Protein AF-A0A7W7FTB7-F1 (afdb_monomer_lite)

pLDDT: mean 77.95, std 9.77, range [31.41, 90.31]

Sequence (191 aa):
MRISGVDRGVRISASDGVRISGRAGVRISGESGVRISGQAGVRISGADRGVRISGEAGVRISSDAGVRISGQAGVRISGQRGVRISAQDGVRISARDGVRISGEAGVRISARDGVRISAQDGVRISGQAGVRISAAERGVRISGADRGVRISAREGVRISGQHGVRISGHAGVRISARDGVRISAQAALAA

Structure (mmCIF, N/CA/C/O backbone):
data_AF-A0A7W7FTB7-F1
#
_entry.id   AF-A0A7W7FTB7-F1
#
loop_
_atom_site.group_PDB
_atom_site.id
_atom_site.type_symbol
_atom_site.label_atom_id
_atom_site.label_alt_id
_atom_site.label_comp_id
_atom_site.label_asym_id
_atom_site.label_entity_id
_atom_site.label_seq_id
_atom_site.pdbx_PDB_ins_code
_atom_site.Cartn_x
_atom_site.Cartn_y
_atom_site.Cartn_z
_atom_site.occupancy
_atom_site.B_iso_or_equiv
_atom_site.auth_seq_id
_atom_site.auth_comp_id
_atom_site.auth_asym_id
_atom_site.auth_atom_id
_atom_site.pdbx_PDB_model_num
ATOM 1 N N . MET A 1 1 ? 12.457 -8.244 -22.018 1.00 82.62 1 MET A N 1
ATOM 2 C CA . MET A 1 1 ? 13.560 -7.251 -22.068 1.00 82.62 1 MET A CA 1
ATOM 3 C C . MET A 1 1 ? 14.366 -7.243 -20.764 1.00 82.62 1 MET A C 1
ATOM 5 O O . MET A 1 1 ? 13.761 -7.252 -19.694 1.00 82.62 1 MET A O 1
ATOM 9 N N . ARG A 1 2 ? 15.709 -7.212 -20.824 1.00 85.81 2 ARG A N 1
ATOM 10 C CA . ARG A 1 2 ? 16.593 -7.081 -19.645 1.00 85.81 2 ARG A CA 1
ATOM 11 C C . ARG A 1 2 ? 17.517 -5.869 -19.802 1.00 85.81 2 ARG A C 1
ATOM 13 O O . ARG A 1 2 ? 18.127 -5.727 -20.851 1.00 85.81 2 ARG A O 1
ATOM 20 N N . ILE A 1 3 ? 17.614 -5.032 -18.769 1.00 82.81 3 ILE A N 1
ATOM 21 C CA . ILE A 1 3 ? 18.459 -3.826 -18.735 1.00 82.81 3 ILE A CA 1
ATOM 22 C C . ILE A 1 3 ? 19.202 -3.771 -17.395 1.00 82.81 3 ILE A C 1
ATOM 24 O O . ILE A 1 3 ? 18.601 -3.995 -16.343 1.00 82.81 3 ILE A O 1
ATOM 28 N N . SER A 1 4 ? 20.497 -3.467 -17.418 1.00 85.94 4 SER A N 1
ATOM 29 C CA . SER A 1 4 ? 21.356 -3.372 -16.231 1.00 85.94 4 SER A CA 1
ATOM 30 C C . SER A 1 4 ? 22.264 -2.147 -16.293 1.00 85.94 4 SER A C 1
ATOM 32 O O . SER A 1 4 ? 22.551 -1.670 -17.385 1.00 85.94 4 SER A O 1
ATOM 34 N N . GLY A 1 5 ? 22.728 -1.661 -15.136 1.00 80.88 5 GLY A N 1
ATOM 35 C CA . GLY A 1 5 ? 23.644 -0.514 -15.063 1.00 80.88 5 GLY A CA 1
ATOM 36 C C . GLY A 1 5 ? 22.962 0.825 -15.347 1.00 80.88 5 GLY A C 1
ATOM 37 O O . GLY A 1 5 ? 23.540 1.706 -15.970 1.00 80.88 5 GLY A O 1
ATOM 38 N N . VAL A 1 6 ? 21.689 0.962 -14.963 1.00 80.88 6 VAL A N 1
ATOM 39 C CA . VAL A 1 6 ? 20.928 2.187 -15.228 1.00 80.88 6 VAL A CA 1
ATOM 40 C C . VAL A 1 6 ? 21.285 3.271 -14.204 1.00 80.88 6 VAL A C 1
ATOM 42 O O . VAL A 1 6 ? 20.721 3.309 -13.108 1.00 80.88 6 VAL A O 1
ATOM 45 N N . ASP A 1 7 ? 22.200 4.163 -14.583 1.00 79.56 7 ASP A N 1
ATOM 46 C CA . ASP A 1 7 ? 22.661 5.287 -13.746 1.00 79.56 7 ASP A CA 1
ATOM 47 C C . ASP A 1 7 ? 21.940 6.615 -14.045 1.00 79.56 7 ASP A C 1
ATOM 49 O O . ASP A 1 7 ? 22.090 7.597 -13.320 1.00 79.56 7 ASP A O 1
ATOM 53 N N . ARG A 1 8 ? 21.105 6.652 -15.093 1.00 76.00 8 ARG A N 1
ATOM 54 C CA . ARG A 1 8 ? 20.231 7.785 -15.453 1.00 76.00 8 ARG A CA 1
ATOM 55 C C . ARG A 1 8 ? 18.808 7.312 -15.732 1.00 76.00 8 ARG A C 1
ATOM 57 O O . ARG A 1 8 ? 18.567 6.122 -15.881 1.00 76.00 8 ARG A O 1
ATOM 64 N N . GLY A 1 9 ? 17.850 8.236 -15.777 1.00 79.25 9 GLY A N 1
ATOM 65 C CA . GLY A 1 9 ? 16.441 7.884 -15.959 1.00 79.25 9 GLY A CA 1
ATOM 66 C C . GLY A 1 9 ? 16.174 7.107 -17.257 1.00 79.25 9 GLY A C 1
ATOM 67 O O . GLY A 1 9 ? 16.643 7.512 -18.316 1.00 79.25 9 GLY A O 1
ATOM 68 N N . VAL A 1 10 ? 15.392 6.024 -17.187 1.00 83.31 10 VAL A N 1
ATOM 69 C CA . VAL A 1 10 ? 15.043 5.181 -18.349 1.00 83.31 10 VAL A CA 1
ATOM 70 C C . VAL A 1 10 ? 13.534 5.140 -18.569 1.00 83.31 10 VAL A C 1
ATOM 72 O O . VAL A 1 10 ? 12.751 5.050 -17.618 1.00 83.31 10 VAL A O 1
ATOM 75 N N . ARG A 1 11 ? 13.122 5.185 -19.843 1.00 85.31 11 ARG A N 1
ATOM 76 C CA . ARG A 1 11 ? 11.732 5.024 -20.280 1.00 85.31 11 ARG A CA 1
ATOM 77 C C . ARG A 1 11 ? 11.610 3.810 -21.191 1.00 85.31 11 ARG A C 1
ATOM 79 O O . ARG A 1 11 ? 12.337 3.712 -22.171 1.00 85.31 11 ARG A O 1
ATOM 86 N N . ILE A 1 12 ? 10.691 2.907 -20.866 1.00 82.62 12 ILE A N 1
ATOM 87 C CA . ILE A 1 12 ? 10.471 1.661 -21.607 1.00 82.62 12 ILE A CA 1
ATOM 88 C C . ILE A 1 12 ? 8.988 1.514 -21.914 1.00 82.62 12 ILE A C 1
ATOM 90 O O . ILE A 1 12 ? 8.146 1.712 -21.034 1.00 82.62 12 ILE A O 1
ATOM 94 N N . SER A 1 13 ? 8.701 1.107 -23.146 1.00 86.00 13 SER A N 1
ATOM 95 C CA . SER A 1 13 ? 7.406 0.579 -23.556 1.00 86.00 13 SER A CA 1
ATOM 96 C C . SER A 1 13 ? 7.602 -0.869 -23.985 1.00 86.00 13 SER A C 1
ATOM 98 O O . SER A 1 13 ? 8.429 -1.135 -24.855 1.00 86.00 13 SER A O 1
ATOM 100 N N . ALA A 1 14 ? 6.903 -1.804 -23.350 1.00 79.19 14 ALA A N 1
ATOM 101 C CA . ALA A 1 14 ? 6.991 -3.227 -23.672 1.00 79.19 14 ALA A CA 1
ATOM 102 C C . ALA A 1 14 ? 5.676 -3.920 -23.316 1.00 79.19 14 ALA A C 1
ATOM 104 O O . ALA A 1 14 ? 5.131 -3.654 -22.252 1.00 79.19 14 ALA A O 1
ATOM 105 N N . SER A 1 15 ? 5.190 -4.825 -24.159 1.00 78.06 15 SER A N 1
ATOM 106 C CA . SER A 1 15 ? 4.003 -5.636 -23.866 1.00 78.06 15 SER A CA 1
ATOM 107 C C . SER A 1 15 ? 4.279 -6.646 -22.747 1.00 78.06 15 SER A C 1
ATOM 109 O O . SER A 1 15 ? 3.510 -6.722 -21.796 1.00 78.06 15 SER A O 1
ATOM 111 N N . ASP A 1 16 ? 5.441 -7.313 -22.772 1.00 81.50 16 ASP A N 1
ATOM 112 C CA . ASP A 1 16 ? 5.766 -8.372 -21.811 1.00 81.50 16 ASP A CA 1
ATOM 113 C C . ASP A 1 16 ? 7.197 -8.349 -21.254 1.00 81.50 16 ASP A C 1
ATOM 115 O O . ASP A 1 16 ? 8.197 -8.140 -21.950 1.00 81.50 16 ASP A O 1
ATOM 119 N N . GLY A 1 17 ? 7.303 -8.690 -19.966 1.00 76.94 17 GLY A N 1
ATOM 120 C CA . GLY A 1 17 ? 8.512 -9.252 -19.372 1.00 76.94 17 GLY A CA 1
ATOM 121 C C . GLY A 1 17 ? 9.688 -8.281 -19.289 1.00 76.94 17 GLY A C 1
ATOM 122 O O . GLY A 1 17 ? 10.731 -8.500 -19.913 1.00 76.94 17 GLY A O 1
ATOM 123 N N . VAL A 1 18 ? 9.574 -7.238 -18.468 1.00 82.88 18 VAL A N 1
ATOM 124 C CA . VAL A 1 18 ? 10.632 -6.234 -18.262 1.00 82.88 18 VAL A CA 1
ATOM 125 C C . VAL A 1 18 ? 11.419 -6.526 -16.984 1.00 82.88 18 VAL A C 1
ATOM 127 O O . VAL A 1 18 ? 10.842 -6.640 -15.903 1.00 82.88 18 VAL A O 1
ATOM 130 N N . ARG A 1 19 ? 12.751 -6.628 -17.087 1.00 83.19 19 ARG A N 1
ATOM 131 C CA . ARG A 1 19 ? 13.672 -6.744 -15.944 1.00 83.19 19 ARG A CA 1
ATOM 132 C C . ARG A 1 19 ? 14.700 -5.621 -15.962 1.00 83.19 19 ARG A C 1
ATOM 134 O O . ARG A 1 19 ? 15.445 -5.511 -16.933 1.00 83.19 19 ARG A O 1
ATOM 141 N N . ILE A 1 20 ? 14.765 -4.829 -14.895 1.00 81.94 20 ILE A N 1
ATOM 142 C CA . ILE A 1 20 ? 15.677 -3.679 -14.799 1.00 81.94 20 ILE A CA 1
ATOM 143 C C . ILE A 1 20 ? 16.432 -3.698 -13.473 1.00 81.94 20 ILE A C 1
ATOM 145 O O . ILE A 1 20 ? 15.833 -3.943 -12.422 1.00 81.94 20 ILE A O 1
ATOM 149 N N . SER A 1 21 ? 17.726 -3.384 -13.526 1.00 82.62 21 SER A N 1
ATOM 150 C CA . SER A 1 21 ? 18.549 -3.085 -12.352 1.00 82.62 21 SER A CA 1
ATOM 151 C C . SER A 1 21 ? 19.347 -1.788 -12.527 1.00 82.62 21 SER A C 1
ATOM 153 O O . SER A 1 21 ? 20.061 -1.651 -13.524 1.00 82.62 21 SER A O 1
ATOM 155 N N . GLY A 1 22 ? 19.281 -0.866 -11.564 1.00 77.56 22 GLY A N 1
ATOM 156 C CA . GLY A 1 22 ? 20.054 0.383 -11.596 1.00 77.56 22 GLY A CA 1
ATOM 157 C C . GLY A 1 22 ? 19.771 1.320 -10.423 1.00 77.56 22 GLY A C 1
ATOM 158 O O . GLY A 1 22 ? 18.981 0.992 -9.545 1.00 77.56 22 GLY A O 1
ATOM 159 N N . ARG A 1 23 ? 20.422 2.484 -10.385 1.00 73.00 23 ARG A N 1
ATOM 160 C CA . ARG A 1 23 ? 20.296 3.455 -9.282 1.00 73.00 23 ARG A CA 1
ATOM 161 C C . ARG A 1 23 ? 19.267 4.557 -9.555 1.00 73.00 23 ARG A C 1
ATOM 163 O O . ARG A 1 23 ? 18.719 5.118 -8.610 1.00 73.00 23 ARG A O 1
ATOM 170 N N . ALA A 1 24 ? 18.971 4.836 -10.824 1.00 71.19 24 ALA A N 1
ATOM 171 C CA . ALA A 1 24 ? 18.134 5.960 -11.242 1.00 71.19 24 ALA A CA 1
ATOM 172 C C . ALA A 1 24 ? 16.675 5.591 -11.578 1.00 71.19 24 ALA A C 1
ATOM 174 O O . ALA A 1 24 ? 16.294 4.422 -11.650 1.00 71.19 24 ALA A O 1
ATOM 175 N N . GLY A 1 25 ? 15.864 6.630 -11.814 1.00 74.94 25 GLY A N 1
ATOM 176 C CA . GLY A 1 25 ? 14.421 6.526 -12.018 1.00 74.94 25 GLY A CA 1
ATOM 177 C C . GLY A 1 25 ? 13.993 5.711 -13.240 1.00 74.94 25 GLY A C 1
ATOM 178 O O . GLY A 1 25 ? 14.499 5.888 -14.345 1.00 74.94 25 GLY A O 1
ATOM 179 N N . VAL A 1 26 ? 12.980 4.866 -13.066 1.00 77.75 26 VAL A N 1
ATOM 180 C CA . VAL A 1 26 ? 12.452 3.977 -14.107 1.00 77.75 26 VAL A CA 1
ATOM 181 C C . VAL A 1 26 ? 10.999 4.328 -14.413 1.00 77.75 26 VAL A C 1
ATOM 183 O O . VAL A 1 26 ? 10.146 4.308 -13.524 1.00 77.75 26 VAL A O 1
ATOM 186 N N . ARG A 1 27 ? 10.691 4.599 -15.686 1.00 77.56 27 ARG A N 1
ATOM 187 C CA . ARG A 1 27 ? 9.320 4.697 -16.210 1.00 77.56 27 ARG A CA 1
ATOM 188 C C . ARG A 1 27 ? 9.026 3.538 -17.154 1.00 77.56 27 ARG A C 1
ATOM 190 O O . ARG A 1 27 ? 9.701 3.395 -18.168 1.00 77.56 27 ARG A O 1
ATOM 197 N N . ILE A 1 28 ? 7.981 2.770 -16.859 1.00 77.19 28 ILE A N 1
ATOM 198 C CA . ILE A 1 28 ? 7.512 1.676 -17.720 1.00 77.19 28 ILE A CA 1
ATOM 199 C C . ILE A 1 28 ? 6.040 1.877 -18.061 1.00 77.19 28 ILE A C 1
ATOM 201 O O . ILE A 1 28 ? 5.227 2.151 -17.174 1.00 77.19 28 ILE A O 1
ATOM 205 N N . SER A 1 29 ? 5.719 1.696 -19.339 1.00 77.38 29 SER A N 1
ATOM 206 C CA . SER A 1 29 ? 4.363 1.441 -19.820 1.00 77.38 29 SER A CA 1
ATOM 207 C C . SER A 1 29 ? 4.323 0.044 -20.431 1.00 77.38 29 SER A C 1
ATOM 209 O O . SER A 1 29 ? 5.120 -0.242 -21.323 1.00 77.38 29 SER A O 1
ATOM 211 N N . GLY A 1 30 ? 3.460 -0.841 -19.944 1.00 69.75 30 GLY A N 1
ATOM 212 C CA . GLY A 1 30 ? 3.451 -2.220 -20.427 1.00 69.75 30 GLY A CA 1
ATOM 213 C C . GLY A 1 30 ? 2.465 -3.123 -19.720 1.00 69.75 30 GLY A C 1
ATOM 214 O O . GLY A 1 30 ? 2.127 -2.832 -18.578 1.00 69.75 30 GLY A O 1
ATOM 215 N N . GLU A 1 31 ? 2.063 -4.207 -20.381 1.00 66.44 31 GLU A N 1
ATOM 216 C CA . GLU A 1 31 ? 0.897 -5.019 -20.013 1.00 66.44 31 GLU A CA 1
ATOM 217 C C . GLU A 1 31 ? 1.219 -6.066 -18.944 1.00 66.44 31 GLU A C 1
ATOM 219 O O . GLU A 1 31 ? 0.457 -6.224 -17.996 1.00 66.44 31 GLU A O 1
ATOM 224 N N . SER A 1 32 ? 2.351 -6.778 -19.004 1.00 77.56 32 SER A N 1
ATOM 225 C CA . SER A 1 32 ? 2.598 -7.860 -18.037 1.00 77.56 32 SER A CA 1
ATOM 226 C C . SER A 1 32 ? 4.058 -8.071 -17.626 1.00 77.56 32 SER A C 1
ATOM 228 O O . SER A 1 32 ? 5.011 -7.942 -18.392 1.00 77.56 32 SER A O 1
ATOM 230 N N . GLY A 1 33 ? 4.247 -8.450 -16.358 1.00 75.00 33 GLY A N 1
ATOM 231 C CA . GLY A 1 33 ? 5.496 -9.024 -15.855 1.00 75.00 33 GLY A CA 1
ATOM 232 C C . GLY A 1 33 ? 6.655 -8.035 -15.713 1.00 75.00 33 GLY A C 1
ATOM 233 O O . GLY A 1 33 ? 7.682 -8.171 -16.379 1.00 75.00 33 GLY A O 1
ATOM 234 N N . VAL A 1 34 ? 6.552 -7.099 -14.769 1.00 80.88 34 VAL A N 1
ATOM 235 C CA . VAL A 1 34 ? 7.613 -6.122 -14.474 1.00 80.88 34 VAL A CA 1
ATOM 236 C C . VAL A 1 34 ? 8.407 -6.528 -13.232 1.00 80.88 34 VAL A C 1
ATOM 238 O O . VAL A 1 34 ? 7.835 -6.775 -12.168 1.00 80.88 34 VAL A O 1
ATOM 241 N N . ARG A 1 35 ? 9.741 -6.563 -13.335 1.00 79.75 35 ARG A N 1
ATOM 242 C CA . ARG A 1 35 ? 10.663 -6.712 -12.199 1.00 79.75 35 ARG A CA 1
ATOM 243 C C . ARG A 1 35 ? 11.706 -5.600 -12.197 1.00 79.75 35 ARG A C 1
ATOM 245 O O . ARG A 1 35 ? 12.454 -5.459 -13.160 1.00 79.75 35 ARG A O 1
ATOM 252 N N . ILE A 1 36 ? 11.792 -4.855 -11.102 1.00 79.81 36 ILE A N 1
ATOM 253 C CA . ILE A 1 36 ? 12.765 -3.769 -10.939 1.00 79.81 36 ILE A CA 1
ATOM 254 C C . ILE A 1 36 ? 13.516 -3.943 -9.622 1.00 79.81 36 ILE A C 1
ATOM 256 O O . ILE A 1 36 ? 12.904 -4.222 -8.590 1.00 79.81 36 ILE A O 1
ATOM 260 N N . SER A 1 37 ? 14.831 -3.747 -9.669 1.00 80.69 37 SER A N 1
ATOM 261 C CA . SER A 1 37 ? 15.689 -3.588 -8.496 1.00 80.69 37 SER A CA 1
ATOM 262 C C . SER A 1 37 ? 16.449 -2.269 -8.611 1.00 80.69 37 SER A C 1
ATOM 264 O O . SER A 1 37 ? 17.212 -2.101 -9.560 1.00 80.69 37 SER A O 1
ATOM 266 N N . GLY A 1 38 ? 16.267 -1.327 -7.689 1.00 75.19 38 GLY A N 1
ATOM 267 C CA . GLY A 1 38 ? 16.996 -0.061 -7.774 1.00 75.19 38 GLY A CA 1
ATOM 268 C C . GLY A 1 38 ? 16.761 0.923 -6.643 1.00 75.19 38 GLY A C 1
ATOM 269 O O . GLY A 1 38 ? 15.889 0.707 -5.817 1.00 75.19 38 GLY A O 1
ATOM 270 N N . GLN A 1 39 ? 17.545 1.997 -6.589 1.00 68.88 39 GLN A N 1
ATOM 271 C CA . GLN A 1 39 ? 17.546 2.898 -5.428 1.00 68.88 39 GLN A CA 1
ATOM 272 C C . GLN A 1 39 ? 16.413 3.934 -5.466 1.00 68.88 39 GLN A C 1
ATOM 274 O O . GLN A 1 39 ? 15.707 4.090 -4.472 1.00 68.88 39 GLN A O 1
ATOM 279 N N . ALA A 1 40 ? 16.156 4.587 -6.606 1.00 71.25 40 ALA A N 1
ATOM 280 C CA . ALA A 1 40 ? 15.206 5.701 -6.649 1.00 71.25 40 ALA A CA 1
ATOM 281 C C . ALA A 1 40 ? 14.181 5.632 -7.792 1.00 71.25 40 ALA A C 1
ATOM 283 O O . ALA A 1 40 ? 14.528 5.426 -8.949 1.00 71.25 40 ALA A O 1
ATOM 284 N N . GLY A 1 41 ? 12.917 5.931 -7.470 1.00 73.00 41 GLY A N 1
ATOM 285 C CA . GLY A 1 41 ? 11.928 6.496 -8.390 1.00 73.00 41 GLY A CA 1
ATOM 286 C C . GLY A 1 41 ? 11.384 5.547 -9.458 1.00 73.00 41 GLY A C 1
ATOM 287 O O . GLY A 1 41 ? 11.734 5.660 -10.629 1.00 73.00 41 GLY A O 1
ATOM 288 N N . VAL A 1 42 ? 10.433 4.683 -9.107 1.00 80.56 42 VAL A N 1
ATOM 289 C CA . VAL A 1 42 ? 9.750 3.807 -10.071 1.00 80.56 42 VAL A CA 1
ATOM 290 C C . VAL A 1 42 ? 8.352 4.323 -10.391 1.00 80.56 42 VAL A C 1
ATOM 292 O O . VAL A 1 42 ? 7.536 4.535 -9.494 1.00 80.56 42 VAL A O 1
ATOM 295 N N . ARG A 1 43 ? 8.032 4.458 -11.682 1.00 80.81 43 ARG A N 1
ATOM 296 C CA . ARG A 1 43 ? 6.672 4.703 -12.166 1.00 80.81 43 ARG A CA 1
ATOM 297 C C . ARG A 1 43 ? 6.264 3.668 -13.209 1.00 80.81 43 ARG A C 1
ATOM 299 O O . ARG A 1 43 ? 6.870 3.590 -14.271 1.00 80.81 43 ARG A O 1
ATOM 306 N N . ILE A 1 44 ? 5.203 2.925 -12.917 1.00 79.94 44 ILE A N 1
ATOM 307 C CA . ILE A 1 44 ? 4.633 1.912 -13.814 1.00 79.94 44 ILE A CA 1
ATOM 308 C C . ILE A 1 44 ? 3.167 2.251 -14.081 1.00 79.94 44 ILE A C 1
ATOM 310 O O . ILE A 1 44 ? 2.419 2.551 -13.147 1.00 79.94 44 ILE A O 1
ATOM 314 N N . SER A 1 45 ? 2.764 2.195 -15.347 1.00 79.44 45 SER A N 1
ATOM 315 C CA . SER A 1 45 ? 1.374 2.339 -15.788 1.00 79.44 45 SER A CA 1
ATOM 316 C C . SER A 1 45 ? 1.001 1.249 -16.789 1.00 79.44 45 SER A C 1
ATOM 318 O O . SER A 1 45 ? 1.835 0.865 -17.603 1.00 79.44 45 SER A O 1
ATOM 320 N N . GLY A 1 46 ? -0.257 0.804 -16.744 1.00 70.06 46 GLY A N 1
ATOM 321 C CA . GLY A 1 46 ? -0.814 -0.139 -17.721 1.00 70.06 46 GLY A CA 1
ATOM 322 C C . GLY A 1 46 ? -0.452 -1.603 -17.483 1.00 70.06 46 GLY A C 1
ATOM 323 O O . GLY A 1 46 ? -0.632 -2.398 -18.388 1.00 70.06 46 GLY A O 1
ATOM 324 N N . ALA A 1 47 ? 0.061 -1.957 -16.298 1.00 71.44 47 ALA A N 1
ATOM 325 C CA . ALA A 1 47 ? 0.401 -3.342 -15.988 1.00 71.44 47 ALA A CA 1
ATOM 326 C C . ALA A 1 47 ? -0.851 -4.131 -15.588 1.00 71.44 47 ALA A C 1
ATOM 328 O O . ALA A 1 47 ? -1.330 -4.023 -14.459 1.00 71.44 47 ALA A O 1
ATOM 329 N N . ASP A 1 48 ? -1.343 -4.971 -16.480 1.00 73.56 48 ASP A N 1
ATOM 330 C CA . ASP A 1 48 ? -2.445 -5.895 -16.249 1.00 73.56 48 ASP A CA 1
ATOM 331 C C . ASP A 1 48 ? -2.086 -6.908 -15.160 1.00 73.56 48 ASP A C 1
ATOM 333 O O . ASP A 1 48 ? -2.905 -7.214 -14.285 1.00 73.56 48 ASP A O 1
ATOM 337 N N . ARG A 1 49 ? -0.844 -7.426 -15.166 1.00 78.00 49 ARG A N 1
ATOM 338 C CA . ARG A 1 49 ? -0.405 -8.445 -14.198 1.00 78.00 49 ARG A CA 1
ATOM 339 C C . ARG A 1 49 ? 1.057 -8.344 -13.775 1.00 78.00 49 ARG A C 1
ATOM 341 O O . ARG A 1 49 ? 1.977 -8.288 -14.585 1.00 78.00 49 ARG A O 1
ATOM 348 N N . GLY A 1 50 ? 1.278 -8.513 -12.473 1.00 77.06 50 GLY A N 1
ATOM 349 C CA . GLY A 1 50 ? 2.547 -8.993 -11.930 1.00 77.06 50 GLY A CA 1
ATOM 350 C C . GLY A 1 50 ? 3.662 -7.952 -11.935 1.00 77.06 50 GLY A C 1
ATOM 351 O O . GLY A 1 50 ? 4.580 -8.010 -12.752 1.00 77.06 50 GLY A O 1
ATOM 352 N N . VAL A 1 51 ? 3.644 -7.067 -10.941 1.00 83.50 51 VAL A N 1
ATOM 353 C CA . VAL A 1 51 ? 4.707 -6.087 -10.694 1.00 83.50 51 VAL A CA 1
ATOM 354 C C . VAL A 1 51 ? 5.496 -6.482 -9.449 1.00 83.50 51 VAL A C 1
ATOM 356 O O . VAL A 1 51 ? 4.920 -6.705 -8.383 1.00 83.50 51 VAL A O 1
ATOM 359 N N . ARG A 1 52 ? 6.825 -6.565 -9.562 1.00 83.88 52 ARG A N 1
ATOM 360 C CA . ARG A 1 52 ? 7.741 -6.759 -8.429 1.00 83.88 52 ARG A CA 1
ATOM 361 C C . ARG A 1 52 ? 8.791 -5.661 -8.402 1.00 83.88 52 ARG A C 1
ATOM 363 O O . ARG A 1 52 ? 9.518 -5.488 -9.376 1.00 83.88 52 ARG A O 1
ATOM 370 N N . ILE A 1 53 ? 8.894 -4.957 -7.283 1.00 82.94 53 ILE A N 1
ATOM 371 C CA . ILE A 1 53 ? 9.892 -3.903 -7.090 1.00 82.94 53 ILE A CA 1
ATOM 372 C C . ILE A 1 53 ? 10.625 -4.140 -5.776 1.00 82.94 53 ILE A C 1
ATOM 374 O O . ILE A 1 53 ? 9.990 -4.392 -4.751 1.00 82.94 53 ILE A O 1
ATOM 378 N N . SER A 1 54 ? 11.948 -4.033 -5.824 1.00 83.50 54 SER A N 1
ATOM 379 C CA . SER A 1 54 ? 12.810 -3.899 -4.653 1.00 83.50 54 SER A CA 1
ATOM 380 C C . SER A 1 54 ? 13.581 -2.589 -4.770 1.00 83.50 54 SER A C 1
ATOM 382 O O . SER A 1 54 ? 14.244 -2.380 -5.786 1.00 83.50 54 SER A O 1
ATOM 384 N N . GLY A 1 55 ? 13.488 -1.699 -3.784 1.00 79.44 55 GLY A N 1
ATOM 385 C CA . GLY A 1 55 ? 14.198 -0.423 -3.860 1.00 79.44 55 GLY A CA 1
ATOM 386 C C . GLY A 1 55 ? 14.006 0.517 -2.686 1.00 79.44 55 GLY A C 1
ATOM 387 O O . GLY A 1 55 ? 13.125 0.299 -1.870 1.00 79.44 55 GLY A O 1
ATOM 388 N N . GLU A 1 56 ? 14.816 1.565 -2.587 1.00 75.88 56 GLU A N 1
ATOM 389 C CA . GLU A 1 56 ? 14.840 2.418 -1.392 1.00 75.88 56 GLU A CA 1
ATOM 390 C C . GLU A 1 56 ? 13.665 3.408 -1.373 1.00 75.88 56 GLU A C 1
ATOM 392 O O . GLU A 1 56 ? 12.909 3.426 -0.401 1.00 75.88 56 GLU A O 1
ATOM 397 N N . ALA A 1 57 ? 13.435 4.171 -2.450 1.00 78.38 57 ALA A N 1
ATOM 398 C CA . ALA A 1 57 ? 12.470 5.274 -2.408 1.00 78.38 57 ALA A CA 1
ATOM 399 C C . ALA A 1 57 ? 11.585 5.440 -3.654 1.00 78.38 57 ALA A C 1
ATOM 401 O O . ALA A 1 57 ? 12.031 5.361 -4.800 1.00 78.38 57 ALA A O 1
ATOM 402 N N . GLY A 1 58 ? 10.325 5.813 -3.410 1.00 79.00 58 GLY A N 1
ATOM 403 C CA . GLY A 1 58 ? 9.453 6.463 -4.388 1.00 79.00 58 GLY A CA 1
ATOM 404 C C . GLY A 1 58 ? 8.906 5.523 -5.457 1.00 79.00 58 GLY A C 1
ATOM 405 O O . GLY A 1 58 ? 9.398 5.485 -6.582 1.00 79.00 58 GLY A O 1
ATOM 406 N N . VAL A 1 59 ? 7.814 4.828 -5.146 1.00 83.81 59 VAL A N 1
ATOM 407 C CA . VAL A 1 59 ? 7.145 3.907 -6.073 1.00 83.81 59 VAL A CA 1
ATOM 408 C C . VAL A 1 59 ? 5.740 4.403 -6.399 1.00 83.81 59 VAL A C 1
ATOM 410 O O . VAL A 1 59 ? 4.942 4.675 -5.503 1.00 83.81 59 VAL A O 1
ATOM 413 N N . ARG A 1 60 ? 5.409 4.504 -7.689 1.00 85.06 60 ARG A N 1
ATOM 414 C CA . ARG A 1 60 ? 4.054 4.775 -8.188 1.00 85.06 60 ARG A CA 1
ATOM 415 C C . ARG A 1 60 ? 3.642 3.709 -9.190 1.00 85.06 60 ARG A C 1
ATOM 417 O O . ARG A 1 60 ? 4.256 3.595 -10.246 1.00 85.06 60 ARG A O 1
ATOM 424 N N . ILE A 1 61 ? 2.588 2.964 -8.885 1.00 84.19 61 ILE A N 1
ATOM 425 C CA . ILE A 1 61 ? 2.098 1.891 -9.756 1.00 84.19 61 ILE A CA 1
ATOM 426 C C . ILE A 1 61 ? 0.612 2.079 -10.012 1.00 84.19 61 ILE A C 1
ATOM 428 O O . ILE A 1 61 ? -0.157 2.297 -9.074 1.00 84.19 61 ILE A O 1
ATOM 432 N N . SER A 1 62 ? 0.228 1.941 -11.278 1.00 85.56 62 SER A N 1
ATOM 433 C CA . SER A 1 62 ? -1.140 1.614 -11.666 1.00 85.56 62 SER A CA 1
ATOM 434 C C . SER A 1 62 ? -1.156 0.243 -12.327 1.00 85.56 62 SER A C 1
ATOM 436 O O . SER A 1 62 ? -0.492 0.065 -13.350 1.00 85.56 62 SER A O 1
ATOM 438 N N . SER A 1 63 ? -1.879 -0.707 -11.738 1.00 83.25 63 SER A N 1
ATOM 439 C CA . SER A 1 63 ? -1.929 -2.088 -12.229 1.00 83.25 63 SER A CA 1
ATOM 440 C C . SER A 1 63 ? -3.244 -2.778 -11.903 1.00 83.25 63 SER A C 1
ATOM 442 O O . SER A 1 63 ? -3.754 -2.593 -10.799 1.00 83.25 63 SER A O 1
ATOM 444 N N . ASP A 1 64 ? -3.728 -3.669 -12.758 1.00 83.62 64 ASP A N 1
ATOM 445 C CA . ASP A 1 64 ? -4.955 -4.406 -12.457 1.00 83.62 64 ASP A CA 1
ATOM 446 C C . ASP A 1 64 ? -4.738 -5.500 -11.409 1.00 83.62 64 ASP A C 1
ATOM 448 O O . ASP A 1 64 ? -5.530 -5.605 -10.466 1.00 83.62 64 ASP A O 1
ATOM 452 N N . ALA A 1 65 ? -3.642 -6.262 -11.490 1.00 83.94 65 ALA A N 1
ATOM 453 C CA . ALA A 1 65 ? -3.400 -7.356 -10.555 1.00 83.94 65 ALA A CA 1
ATOM 454 C C . ALA A 1 65 ? -1.937 -7.554 -10.131 1.00 83.94 65 ALA A C 1
ATOM 456 O O . ALA A 1 65 ? -1.001 -7.532 -10.932 1.00 83.94 65 ALA A O 1
ATOM 457 N N . GLY A 1 66 ? -1.759 -7.912 -8.857 1.00 81.56 66 GLY A N 1
ATOM 458 C CA . GLY A 1 66 ? -0.561 -8.586 -8.364 1.00 81.56 66 GLY A CA 1
ATOM 459 C C . GLY A 1 66 ? 0.659 -7.679 -8.246 1.00 81.56 66 GLY A C 1
ATOM 460 O O . GLY A 1 66 ? 1.621 -7.818 -9.001 1.00 81.56 66 GLY A O 1
ATOM 461 N N . VAL A 1 67 ? 0.665 -6.816 -7.233 1.00 86.75 67 VAL A N 1
ATOM 462 C CA . VAL A 1 67 ? 1.800 -5.941 -6.914 1.00 86.75 67 VAL A CA 1
ATOM 463 C C . VAL A 1 67 ? 2.543 -6.452 -5.688 1.00 86.75 67 VAL A C 1
ATOM 465 O O . VAL A 1 67 ? 1.939 -6.713 -4.647 1.00 86.75 67 VAL A O 1
ATOM 468 N N . ARG A 1 68 ? 3.868 -6.571 -5.790 1.00 87.00 68 ARG A N 1
ATOM 469 C CA . ARG A 1 68 ? 4.763 -6.834 -4.660 1.00 87.00 68 ARG A CA 1
ATOM 470 C C . ARG A 1 68 ? 5.855 -5.778 -4.599 1.00 87.00 68 ARG A C 1
ATOM 472 O O . ARG A 1 68 ? 6.603 -5.619 -5.560 1.00 87.00 68 ARG A O 1
ATOM 479 N N . ILE A 1 69 ? 5.965 -5.094 -3.469 1.00 85.81 69 ILE A N 1
ATOM 480 C CA . ILE A 1 69 ? 7.002 -4.085 -3.241 1.00 85.81 69 ILE A CA 1
ATOM 481 C C . ILE A 1 69 ? 7.725 -4.396 -1.939 1.00 85.81 69 ILE A C 1
ATOM 483 O O . ILE A 1 69 ? 7.085 -4.695 -0.930 1.00 85.81 69 ILE A O 1
ATOM 487 N N . SER A 1 70 ? 9.048 -4.297 -1.979 1.00 86.19 70 SER A N 1
ATOM 488 C CA . SER A 1 70 ? 9.907 -4.204 -0.805 1.00 86.19 70 SER A CA 1
ATOM 489 C C . SER A 1 70 ? 10.717 -2.920 -0.915 1.00 86.19 70 SER A C 1
ATOM 491 O O . SER A 1 70 ? 11.372 -2.711 -1.936 1.00 86.19 70 SER A O 1
ATOM 493 N N . GLY A 1 71 ? 10.668 -2.057 0.092 1.00 81.81 71 GLY A N 1
ATOM 494 C CA . GLY A 1 71 ? 11.454 -0.831 0.075 1.00 81.81 71 GLY A CA 1
ATOM 495 C C . GLY A 1 71 ? 11.470 -0.066 1.380 1.00 81.81 71 GLY A C 1
ATOM 496 O O . GLY A 1 71 ? 10.977 -0.576 2.380 1.00 81.81 71 GLY A O 1
ATOM 497 N N . GLN A 1 72 ? 12.040 1.137 1.378 1.00 80.56 72 GLN A N 1
ATOM 498 C CA . GLN A 1 72 ? 12.081 1.968 2.581 1.00 80.56 72 GLN A CA 1
ATOM 499 C C . GLN A 1 72 ? 10.935 2.973 2.604 1.00 80.56 72 GLN A C 1
ATOM 501 O O . GLN A 1 72 ? 10.130 2.920 3.527 1.00 80.56 72 GLN A O 1
ATOM 506 N N . ALA A 1 73 ? 10.769 3.809 1.573 1.00 82.12 73 ALA A N 1
ATOM 507 C CA . ALA A 1 73 ? 9.838 4.935 1.660 1.00 82.12 73 ALA A CA 1
ATOM 508 C C . ALA A 1 73 ? 8.978 5.196 0.412 1.00 82.12 73 ALA A C 1
ATOM 510 O O . ALA A 1 73 ? 9.411 5.079 -0.739 1.00 82.12 73 ALA A O 1
ATOM 511 N N . GLY A 1 74 ? 7.757 5.682 0.651 1.00 81.69 74 GLY A N 1
ATOM 512 C CA . GLY A 1 74 ? 6.978 6.436 -0.332 1.00 81.69 74 GLY A CA 1
ATOM 513 C C . GLY A 1 74 ? 6.365 5.579 -1.436 1.00 81.69 74 GLY A C 1
ATOM 514 O O . GLY A 1 74 ? 6.691 5.727 -2.617 1.00 81.69 74 GLY A O 1
ATOM 515 N N . VAL A 1 75 ? 5.416 4.723 -1.068 1.00 86.19 75 VAL A N 1
ATOM 516 C CA . VAL A 1 75 ? 4.714 3.831 -1.997 1.00 86.19 75 VAL A CA 1
ATOM 517 C C . VAL A 1 75 ? 3.307 4.347 -2.287 1.00 86.19 75 VAL A C 1
ATOM 519 O O . VAL A 1 75 ? 2.512 4.576 -1.377 1.00 86.19 75 VAL A O 1
ATOM 522 N N . ARG A 1 76 ? 2.962 4.498 -3.569 1.00 87.50 76 ARG A N 1
ATOM 523 C CA . ARG A 1 76 ? 1.602 4.795 -4.036 1.00 87.50 76 ARG A CA 1
ATOM 524 C C . ARG A 1 76 ? 1.154 3.767 -5.061 1.00 87.50 76 ARG A C 1
ATOM 526 O O . ARG A 1 76 ? 1.786 3.613 -6.104 1.00 87.50 76 ARG A O 1
ATOM 533 N N . ILE A 1 77 ? 0.042 3.098 -4.786 1.00 86.25 77 ILE A N 1
ATOM 534 C CA . ILE A 1 77 ? -0.509 2.071 -5.672 1.00 86.25 77 ILE A CA 1
ATOM 535 C C . ILE A 1 77 ? -1.983 2.350 -5.913 1.00 86.25 77 ILE A C 1
ATOM 537 O O . ILE A 1 77 ? -2.736 2.606 -4.974 1.00 86.25 77 ILE A O 1
ATOM 541 N N . SER A 1 78 ? -2.377 2.267 -7.177 1.00 86.50 78 SER A N 1
ATOM 542 C CA . SER A 1 78 ? -3.766 2.167 -7.599 1.00 86.50 78 SER A CA 1
ATOM 543 C C . SER A 1 78 ? -3.928 0.855 -8.351 1.00 86.50 78 SER A C 1
ATOM 545 O O . SER A 1 78 ? -3.191 0.599 -9.302 1.00 86.50 78 SER A O 1
ATOM 547 N N . GLY A 1 79 ? -4.854 0.004 -7.931 1.00 82.94 79 GLY A N 1
ATOM 548 C CA . GLY A 1 79 ? -5.091 -1.247 -8.636 1.00 82.94 79 GLY A CA 1
ATOM 549 C C . GLY A 1 79 ? -6.389 -1.933 -8.278 1.00 82.94 79 GLY A C 1
ATOM 550 O O . GLY A 1 79 ? -7.167 -1.423 -7.476 1.00 82.94 79 GLY A O 1
ATOM 551 N N . GLN A 1 80 ? -6.642 -3.090 -8.883 1.00 83.50 80 GLN A N 1
ATOM 552 C CA . GLN A 1 80 ? -7.860 -3.839 -8.588 1.00 83.50 80 GLN A CA 1
ATOM 553 C C . GLN A 1 80 ? -7.599 -4.917 -7.544 1.00 83.50 80 GLN A C 1
ATOM 555 O O . GLN A 1 80 ? -8.292 -4.936 -6.532 1.00 83.50 80 GLN A O 1
ATOM 560 N N . ARG A 1 81 ? -6.593 -5.779 -7.740 1.00 86.94 81 ARG A N 1
ATOM 561 C CA . ARG A 1 81 ? -6.426 -6.991 -6.922 1.00 86.94 81 ARG A CA 1
ATOM 562 C C . ARG A 1 81 ? -5.001 -7.225 -6.439 1.00 86.94 81 ARG A C 1
ATOM 564 O O . ARG A 1 81 ? -4.052 -7.178 -7.218 1.00 86.94 81 ARG A O 1
ATOM 571 N N . GLY A 1 82 ? -4.873 -7.625 -5.177 1.00 83.25 82 GLY A N 1
ATOM 572 C CA . GLY A 1 82 ? -3.685 -8.298 -4.657 1.00 83.25 82 GLY A CA 1
ATOM 573 C C . GLY A 1 82 ? -2.458 -7.395 -4.579 1.00 83.25 82 GLY A C 1
ATOM 574 O O . GLY A 1 82 ? -1.592 -7.413 -5.454 1.00 83.25 82 GLY A O 1
ATOM 575 N N . VAL A 1 83 ? -2.345 -6.659 -3.479 1.00 88.62 83 VAL A N 1
ATOM 576 C CA . VAL A 1 83 ? -1.212 -5.780 -3.182 1.00 88.62 83 VAL A CA 1
ATOM 577 C C . VAL A 1 83 ? -0.479 -6.291 -1.946 1.00 88.62 83 VAL A C 1
ATOM 579 O O . VAL A 1 83 ? -1.083 -6.455 -0.888 1.00 88.62 83 VAL A O 1
ATOM 582 N N . ARG A 1 84 ? 0.832 -6.528 -2.057 1.00 89.62 84 ARG A N 1
ATOM 583 C CA . ARG A 1 84 ? 1.707 -6.862 -0.925 1.00 89.62 84 ARG A CA 1
ATOM 584 C C . ARG A 1 84 ? 2.865 -5.877 -0.836 1.00 89.62 84 ARG A C 1
ATOM 586 O O . ARG A 1 84 ? 3.635 -5.752 -1.783 1.00 89.62 84 ARG A O 1
ATOM 593 N N . ILE A 1 85 ? 3.014 -5.224 0.309 1.00 87.88 85 ILE A N 1
ATOM 594 C CA . ILE A 1 85 ? 4.063 -4.226 0.531 1.00 87.88 85 ILE A CA 1
ATOM 595 C C . ILE A 1 85 ? 4.795 -4.526 1.833 1.00 87.88 85 ILE A C 1
ATOM 597 O O . ILE A 1 85 ? 4.163 -4.818 2.848 1.00 87.88 85 ILE A O 1
ATOM 601 N N . SER A 1 86 ? 6.118 -4.434 1.777 1.00 88.50 86 SER A N 1
ATOM 602 C CA . SER A 1 86 ? 6.986 -4.231 2.931 1.00 88.50 86 SER A CA 1
ATOM 603 C C . SER A 1 86 ? 7.654 -2.870 2.755 1.00 88.50 86 SER A C 1
ATOM 605 O O . SER A 1 86 ? 8.389 -2.696 1.783 1.00 88.50 86 SER A O 1
ATOM 607 N N . ALA A 1 87 ? 7.341 -1.899 3.609 1.00 85.69 87 ALA A N 1
ATOM 608 C CA . ALA A 1 87 ? 7.910 -0.552 3.543 1.00 85.69 87 ALA A CA 1
ATOM 609 C C . ALA A 1 87 ? 8.084 0.021 4.945 1.00 85.69 87 ALA A C 1
ATOM 611 O O . ALA A 1 87 ? 7.202 -0.199 5.764 1.00 85.69 87 ALA A O 1
ATOM 612 N N . GLN A 1 88 ? 9.163 0.752 5.218 1.00 85.31 88 GLN A N 1
ATOM 613 C CA . GLN A 1 88 ? 9.313 1.437 6.505 1.00 85.31 88 GLN A CA 1
ATOM 614 C C . GLN A 1 88 ? 8.274 2.556 6.608 1.00 85.31 88 GLN A C 1
ATOM 616 O O . GLN A 1 88 ? 7.419 2.506 7.488 1.00 85.31 88 GLN A O 1
ATOM 621 N N . ASP A 1 89 ? 8.217 3.437 5.604 1.00 86.44 89 ASP A N 1
ATOM 622 C CA . ASP A 1 89 ? 7.417 4.656 5.673 1.00 86.44 89 ASP A CA 1
ATOM 623 C C . ASP A 1 89 ? 6.498 4.902 4.475 1.00 86.44 89 ASP A C 1
ATOM 625 O O . ASP A 1 89 ? 6.851 4.738 3.300 1.00 86.44 89 ASP A O 1
ATOM 629 N N . GLY A 1 90 ? 5.318 5.444 4.778 1.00 84.56 90 GLY A N 1
ATOM 630 C CA . GLY A 1 90 ? 4.515 6.203 3.824 1.00 84.56 90 GLY A CA 1
ATOM 631 C C . GLY A 1 90 ? 3.938 5.347 2.700 1.00 84.56 90 GLY A C 1
ATOM 632 O O . GLY A 1 90 ? 4.371 5.416 1.546 1.00 84.56 90 GLY A O 1
ATOM 633 N N . VAL A 1 91 ? 2.885 4.596 3.015 1.00 89.31 91 VAL A N 1
ATOM 634 C CA . VAL A 1 91 ? 2.185 3.730 2.062 1.00 89.31 91 VAL A CA 1
ATOM 635 C C . VAL A 1 91 ? 0.783 4.262 1.793 1.00 89.31 91 VAL A C 1
ATOM 637 O O . VAL A 1 91 ? -0.030 4.390 2.706 1.00 89.31 91 VAL A O 1
ATOM 640 N N . ARG A 1 92 ? 0.457 4.525 0.524 1.00 90.31 92 ARG A N 1
ATOM 641 C CA . ARG A 1 92 ? -0.897 4.872 0.075 1.00 90.31 92 ARG A CA 1
ATOM 642 C C . ARG A 1 92 ? -1.394 3.890 -0.977 1.00 90.31 92 ARG A C 1
ATOM 644 O O . ARG A 1 92 ? -0.788 3.761 -2.038 1.00 90.31 92 ARG A O 1
ATOM 651 N N . ILE A 1 93 ? -2.524 3.244 -0.714 1.00 89.12 93 ILE A N 1
ATOM 652 C CA . ILE A 1 93 ? -3.101 2.245 -1.620 1.00 89.12 93 ILE A CA 1
ATOM 653 C C . ILE A 1 93 ? -4.571 2.549 -1.863 1.00 89.12 93 ILE A C 1
ATOM 655 O O . ILE A 1 93 ? -5.325 2.753 -0.913 1.00 89.12 93 ILE A O 1
ATOM 659 N N . SER A 1 94 ? -4.963 2.505 -3.129 1.00 89.62 94 SER A N 1
ATOM 660 C CA . SER A 1 94 ? -6.349 2.342 -3.556 1.00 89.62 94 SER A CA 1
ATOM 661 C C . SER A 1 94 ? -6.469 0.992 -4.263 1.00 89.62 94 SER A C 1
ATOM 663 O O . SER A 1 94 ? -5.834 0.792 -5.297 1.00 89.62 94 SER A O 1
ATOM 665 N N . ALA A 1 95 ? -7.234 0.062 -3.694 1.00 87.50 95 ALA A N 1
ATOM 666 C CA . ALA A 1 95 ? -7.460 -1.276 -4.240 1.00 87.50 95 ALA A CA 1
ATOM 667 C C . ALA A 1 95 ? -8.957 -1.618 -4.254 1.00 87.50 95 ALA A C 1
ATOM 669 O O . ALA A 1 95 ? -9.728 -1.013 -3.513 1.00 87.50 95 ALA A O 1
ATOM 670 N N . ARG A 1 96 ? -9.392 -2.595 -5.057 1.00 87.25 96 ARG A N 1
ATOM 671 C CA . ARG A 1 96 ? -10.696 -3.239 -4.817 1.00 87.25 96 ARG A CA 1
ATOM 672 C C . ARG A 1 96 ? -10.520 -4.333 -3.768 1.00 87.25 96 ARG A C 1
ATOM 674 O O . ARG A 1 96 ? -11.099 -4.213 -2.694 1.00 87.25 96 ARG A O 1
ATOM 681 N N . ASP A 1 97 ? -9.601 -5.266 -4.013 1.00 87.75 97 ASP A N 1
ATOM 682 C CA . ASP A 1 97 ? -9.492 -6.498 -3.231 1.00 87.75 97 ASP A CA 1
ATOM 683 C C . ASP A 1 97 ? -8.055 -6.782 -2.773 1.00 87.75 97 ASP A C 1
ATOM 685 O O . ASP A 1 97 ? -7.100 -6.706 -3.554 1.00 87.75 97 ASP A O 1
ATOM 689 N N . GLY A 1 98 ? -7.911 -7.225 -1.524 1.00 84.38 98 GLY A N 1
ATOM 690 C CA . GLY A 1 98 ? -6.732 -7.932 -1.033 1.00 84.38 98 GLY A CA 1
ATOM 691 C C . GLY A 1 98 ? -5.487 -7.057 -0.903 1.00 84.38 98 GLY A C 1
ATOM 692 O O . GLY A 1 98 ? -4.630 -7.022 -1.788 1.00 84.38 98 GLY A O 1
ATOM 693 N N . VAL A 1 99 ? -5.329 -6.421 0.254 1.00 89.50 99 VAL A N 1
ATOM 694 C CA . VAL A 1 99 ? -4.163 -5.602 0.598 1.00 89.50 99 VAL A CA 1
ATOM 695 C C . VAL A 1 99 ? -3.451 -6.184 1.814 1.00 89.50 99 VAL A C 1
ATOM 697 O O . VAL A 1 99 ? -4.054 -6.371 2.870 1.00 89.50 99 VAL A O 1
ATOM 700 N N . ARG A 1 100 ? -2.145 -6.440 1.692 1.00 89.75 100 ARG A N 1
ATOM 701 C CA . ARG A 1 100 ? -1.274 -6.853 2.795 1.00 89.75 100 ARG A CA 1
ATOM 702 C C . ARG A 1 100 ? -0.086 -5.910 2.931 1.00 89.75 100 ARG A C 1
ATOM 704 O O . ARG A 1 100 ? 0.708 -5.787 2.003 1.00 89.75 100 ARG A O 1
ATOM 711 N N . ILE A 1 101 ? 0.072 -5.306 4.102 1.00 88.38 101 ILE A N 1
ATOM 712 C CA . ILE A 1 101 ? 1.173 -4.379 4.386 1.00 88.38 101 ILE A CA 1
ATOM 713 C C . ILE A 1 101 ? 1.892 -4.806 5.660 1.00 88.38 101 ILE A C 1
ATOM 715 O O . ILE A 1 101 ? 1.249 -5.167 6.646 1.00 88.38 101 ILE A O 1
ATOM 719 N N . SER A 1 102 ? 3.218 -4.745 5.613 1.00 87.69 102 SER A N 1
ATOM 720 C CA . SER A 1 102 ? 4.095 -4.714 6.780 1.00 87.69 102 SER A CA 1
ATOM 721 C C . SER A 1 102 ? 4.915 -3.429 6.719 1.00 87.69 102 SER A C 1
ATOM 723 O O . SER A 1 102 ? 5.476 -3.137 5.662 1.00 87.69 102 SER A O 1
ATOM 725 N N . GLY A 1 103 ? 4.974 -2.671 7.809 1.00 84.06 103 GLY A N 1
ATOM 726 C CA . GLY A 1 103 ? 5.782 -1.459 7.852 1.00 84.06 103 GLY A CA 1
ATOM 727 C C . GLY A 1 103 ? 5.926 -0.830 9.223 1.00 84.06 103 GLY A C 1
ATOM 728 O O . GLY A 1 103 ? 5.422 -1.376 10.201 1.00 84.06 103 GLY A O 1
ATOM 729 N N . GLU A 1 104 ? 6.612 0.304 9.281 1.00 83.75 104 GLU A N 1
ATOM 730 C CA . GLU A 1 104 ? 6.822 1.056 10.518 1.00 83.75 104 GLU A CA 1
ATOM 731 C C . GLU A 1 104 ? 5.733 2.126 10.640 1.00 83.75 104 GLU A C 1
ATOM 733 O O . GLU A 1 104 ? 4.867 1.991 11.506 1.00 83.75 104 GLU A O 1
ATOM 738 N N . ALA A 1 105 ? 5.651 3.086 9.709 1.00 83.81 105 ALA A N 1
ATOM 739 C CA . ALA A 1 105 ? 4.751 4.230 9.850 1.00 83.81 105 ALA A CA 1
ATOM 740 C C . ALA A 1 105 ? 3.957 4.633 8.590 1.00 83.81 105 ALA A C 1
ATOM 742 O O . ALA A 1 105 ? 4.369 4.498 7.435 1.00 83.81 105 ALA A O 1
ATOM 743 N N . GLY A 1 106 ? 2.785 5.234 8.829 1.00 83.31 106 GLY A N 1
ATOM 744 C CA . GLY A 1 106 ? 2.093 6.065 7.840 1.00 83.31 106 GLY A CA 1
ATOM 745 C C . GLY A 1 106 ? 1.404 5.278 6.726 1.00 83.31 106 GLY A C 1
ATOM 746 O O . GLY A 1 106 ? 1.692 5.456 5.540 1.00 83.31 106 GLY A O 1
ATOM 747 N N . VAL A 1 107 ? 0.435 4.441 7.095 1.00 87.50 107 VAL A N 1
ATOM 748 C CA . VAL A 1 107 ? -0.331 3.613 6.159 1.00 87.50 107 VAL A CA 1
ATOM 749 C C . VAL A 1 107 ? -1.711 4.218 5.901 1.00 87.50 107 VAL A C 1
ATOM 751 O O . VAL A 1 107 ? -2.516 4.382 6.817 1.00 87.50 107 VAL A O 1
ATOM 754 N N . ARG A 1 108 ? -2.034 4.498 4.633 1.00 88.19 108 ARG A N 1
ATOM 755 C CA . ARG A 1 108 ? -3.366 4.927 4.185 1.00 88.19 108 ARG A CA 1
ATOM 756 C C . ARG A 1 108 ? -3.910 4.002 3.104 1.00 88.19 108 ARG A C 1
ATOM 758 O O . ARG A 1 108 ? -3.351 3.918 2.014 1.00 88.19 108 ARG A O 1
ATOM 765 N N . ILE A 1 109 ? -5.044 3.367 3.372 1.00 87.50 109 ILE A N 1
ATOM 766 C CA . ILE A 1 109 ? -5.662 2.411 2.449 1.00 87.50 109 ILE A CA 1
ATOM 767 C C . ILE A 1 109 ? -7.107 2.799 2.171 1.00 87.50 109 ILE A C 1
ATOM 769 O O . ILE A 1 109 ? -7.863 3.152 3.077 1.00 87.50 109 ILE A O 1
ATOM 773 N N . SER A 1 110 ? -7.490 2.694 0.907 1.00 87.75 110 SER A N 1
ATOM 774 C CA . SER A 1 110 ? -8.874 2.623 0.463 1.00 87.75 110 SER A CA 1
ATOM 775 C C . SER A 1 110 ? -9.065 1.298 -0.270 1.00 87.75 110 SER A C 1
ATOM 777 O O . SER A 1 110 ? -8.468 1.103 -1.324 1.00 87.75 110 SER A O 1
ATOM 779 N N . ALA A 1 111 ? -9.818 0.367 0.315 1.00 86.56 111 ALA A N 1
ATOM 780 C CA . ALA A 1 111 ? -10.050 -0.966 -0.246 1.00 86.56 111 ALA A CA 1
ATOM 781 C C . ALA A 1 111 ? -11.506 -1.384 -0.054 1.00 86.56 111 ALA A C 1
ATOM 783 O O . ALA A 1 111 ? -12.078 -1.040 0.971 1.00 86.56 111 ALA A O 1
ATOM 784 N N . ARG A 1 112 ? -12.118 -2.117 -0.989 1.00 85.75 112 ARG A N 1
ATOM 785 C CA . ARG A 1 112 ? -13.455 -2.682 -0.737 1.00 85.75 112 ARG A CA 1
ATOM 786 C C . ARG A 1 112 ? -13.337 -3.853 0.227 1.00 85.75 112 ARG A C 1
ATOM 788 O O . ARG A 1 112 ? -13.908 -3.785 1.313 1.00 85.75 112 ARG A O 1
ATOM 795 N N . ASP A 1 113 ? -12.480 -4.816 -0.108 1.00 85.31 113 ASP A N 1
ATOM 796 C CA . ASP A 1 113 ? -12.400 -6.085 0.608 1.00 85.31 113 ASP A CA 1
ATOM 797 C C . ASP A 1 113 ? -10.973 -6.482 0.996 1.00 85.31 113 ASP A C 1
ATOM 799 O O . ASP A 1 113 ? -10.023 -6.379 0.217 1.00 85.31 113 ASP A O 1
ATOM 803 N N . GLY A 1 114 ? -10.836 -7.020 2.210 1.00 84.94 114 GLY A N 1
ATOM 804 C CA . GLY A 1 114 ? -9.668 -7.779 2.647 1.00 84.94 114 GLY A CA 1
ATOM 805 C C . GLY A 1 114 ? -8.417 -6.926 2.845 1.00 84.94 114 GLY A C 1
ATOM 806 O O . GLY A 1 114 ? -7.556 -6.837 1.970 1.00 84.94 114 GLY A O 1
ATOM 807 N N . VAL A 1 115 ? -8.254 -6.373 4.044 1.00 88.25 115 VAL A N 1
ATOM 808 C CA . VAL A 1 115 ? -7.074 -5.589 4.427 1.00 88.25 115 VAL A CA 1
ATOM 809 C C . VAL A 1 115 ? -6.377 -6.239 5.615 1.00 88.25 115 VAL A C 1
ATOM 811 O O . VAL A 1 115 ? -6.986 -6.448 6.663 1.00 88.25 115 VAL A O 1
ATOM 814 N N . ARG A 1 116 ? -5.080 -6.530 5.480 1.00 88.25 116 ARG A N 1
ATOM 815 C CA . ARG A 1 116 ? -4.222 -7.006 6.570 1.00 88.25 116 ARG A CA 1
ATOM 816 C C . ARG A 1 116 ? -3.006 -6.104 6.732 1.00 88.25 116 ARG A C 1
ATOM 818 O O . ARG A 1 116 ? -2.190 -6.004 5.820 1.00 88.25 116 ARG A O 1
ATOM 825 N N . ILE A 1 117 ? -2.854 -5.505 7.905 1.00 87.06 117 ILE A N 1
ATOM 826 C CA . ILE A 1 117 ? -1.755 -4.580 8.195 1.00 87.06 117 ILE A CA 1
ATOM 827 C C . ILE A 1 117 ? -1.040 -5.009 9.468 1.00 87.06 117 ILE A C 1
ATOM 829 O O . ILE A 1 117 ? -1.685 -5.303 10.474 1.00 87.06 117 ILE A O 1
ATOM 833 N N . SER A 1 118 ? 0.286 -5.008 9.404 1.00 87.38 118 SER A N 1
ATOM 834 C CA . SER A 1 118 ? 1.171 -4.956 10.563 1.00 87.38 118 SER A CA 1
ATOM 835 C C . SER A 1 118 ? 1.950 -3.648 10.476 1.00 87.38 118 SER A C 1
ATOM 837 O O . SER A 1 118 ? 2.712 -3.476 9.527 1.00 87.38 118 SER A O 1
ATOM 839 N N . ALA A 1 119 ? 1.717 -2.723 11.402 1.00 85.12 119 ALA A N 1
ATOM 840 C CA . ALA A 1 119 ? 2.397 -1.427 11.444 1.00 85.12 119 ALA A CA 1
ATOM 841 C C . ALA A 1 119 ? 2.828 -1.094 12.875 1.00 85.12 119 ALA A C 1
ATOM 843 O O . ALA A 1 119 ? 2.208 -1.585 13.819 1.00 85.12 119 ALA A O 1
ATOM 844 N N . GLN A 1 120 ? 3.855 -0.269 13.059 1.00 83.69 120 GLN A N 1
ATOM 845 C CA . GLN A 1 120 ? 4.121 0.307 14.379 1.00 83.69 120 GLN A CA 1
ATOM 846 C C . GLN A 1 120 ? 3.141 1.454 14.637 1.00 83.69 120 GLN A C 1
ATOM 848 O O . GLN A 1 120 ? 2.404 1.393 15.624 1.00 83.69 120 GLN A O 1
ATOM 853 N N . ASP A 1 121 ? 3.006 2.371 13.668 1.00 82.50 121 ASP A N 1
ATOM 854 C CA . ASP A 1 121 ? 2.248 3.612 13.820 1.00 82.50 121 ASP A CA 1
ATOM 855 C C . ASP A 1 121 ? 1.377 4.021 12.625 1.00 82.50 121 ASP A C 1
ATOM 857 O O . ASP A 1 121 ? 1.691 3.822 11.448 1.00 82.50 121 ASP A O 1
ATOM 861 N N . GLY A 1 122 ? 0.279 4.712 12.946 1.00 80.62 122 GLY A N 1
ATOM 862 C CA . GLY A 1 122 ? -0.432 5.583 12.013 1.00 80.62 122 GLY A CA 1
ATOM 863 C C . GLY A 1 122 ? -1.108 4.843 10.861 1.00 80.62 122 GLY A C 1
ATOM 864 O O . GLY A 1 122 ? -0.715 4.972 9.700 1.00 80.62 122 GLY A O 1
ATOM 865 N N . VAL A 1 123 ? -2.195 4.132 11.164 1.00 85.31 123 VAL A N 1
ATOM 866 C CA . VAL A 1 123 ? -2.979 3.376 10.180 1.00 85.31 123 VAL A CA 1
ATOM 867 C C . VAL A 1 123 ? -4.325 4.053 9.936 1.00 85.31 123 VAL A C 1
ATOM 869 O O . VAL A 1 123 ? -5.139 4.208 10.846 1.00 85.31 123 VAL A O 1
ATOM 872 N N . ARG A 1 124 ? -4.601 4.422 8.682 1.00 84.88 124 ARG A N 1
ATOM 873 C CA . ARG A 1 124 ? -5.901 4.939 8.233 1.00 84.88 124 ARG A CA 1
ATOM 874 C C . ARG A 1 124 ? -6.481 4.054 7.142 1.00 84.88 124 ARG A C 1
ATOM 876 O O . ARG A 1 124 ? -5.885 3.913 6.076 1.00 84.88 124 ARG A O 1
ATOM 883 N N . ILE A 1 125 ? -7.669 3.514 7.378 1.00 84.06 125 ILE A N 1
ATOM 884 C CA . ILE A 1 125 ? -8.355 2.645 6.422 1.00 84.06 125 ILE A CA 1
ATOM 885 C C . ILE A 1 125 ? -9.757 3.174 6.162 1.00 84.06 125 ILE A C 1
ATOM 887 O O . ILE A 1 125 ? -10.503 3.481 7.090 1.00 84.06 125 ILE A O 1
ATOM 891 N N . SER A 1 126 ? -10.107 3.228 4.884 1.00 83.19 126 SER A N 1
ATOM 892 C CA . SER A 1 126 ? -11.485 3.299 4.423 1.00 83.19 126 SER A CA 1
ATOM 893 C C . SER A 1 126 ? -11.785 2.023 3.652 1.00 83.19 126 SER A C 1
ATOM 895 O O . SER A 1 126 ? -11.104 1.746 2.665 1.00 83.19 126 SER A O 1
ATOM 897 N N . GLY A 1 127 ? -12.761 1.236 4.082 1.00 76.62 127 GLY A N 1
ATOM 898 C CA . GLY A 1 127 ? -13.096 0.014 3.359 1.00 76.62 127 GLY A CA 1
ATOM 899 C C . GLY A 1 127 ? -14.244 -0.766 3.947 1.00 76.62 127 GLY A C 1
ATOM 900 O O . GLY A 1 127 ? -14.547 -0.551 5.110 1.00 76.62 127 GLY A O 1
ATOM 901 N N . GLN A 1 128 ? -14.855 -1.642 3.146 1.00 75.38 128 GLN A N 1
ATOM 902 C CA . GLN A 1 128 ? -16.171 -2.220 3.429 1.00 75.38 128 GLN A CA 1
ATOM 903 C C . GLN A 1 128 ? -16.096 -3.511 4.248 1.00 75.38 128 GLN A C 1
ATOM 905 O O . GLN A 1 128 ? -16.827 -3.643 5.228 1.00 75.38 128 GLN A O 1
ATOM 910 N N . ALA A 1 129 ? -15.204 -4.451 3.918 1.00 79.06 129 ALA A N 1
ATOM 911 C CA . ALA A 1 129 ? -15.168 -5.736 4.620 1.00 79.06 129 ALA A CA 1
ATOM 912 C C . ALA A 1 129 ? -13.764 -6.279 4.917 1.00 79.06 129 ALA A C 1
ATOM 914 O O . ALA A 1 129 ? -12.814 -6.140 4.144 1.00 79.06 129 ALA A O 1
ATOM 915 N N . GLY A 1 130 ? -13.655 -6.985 6.047 1.00 80.00 130 GLY A N 1
ATOM 916 C CA . GLY A 1 130 ? -12.524 -7.861 6.352 1.00 80.00 130 GLY A CA 1
ATOM 917 C C . GLY A 1 130 ? -11.229 -7.114 6.656 1.00 80.00 130 GLY A C 1
ATOM 918 O O . GLY A 1 130 ? -10.226 -7.284 5.961 1.00 80.00 130 GLY A O 1
ATOM 919 N N . VAL A 1 131 ? -11.226 -6.318 7.725 1.00 83.56 131 VAL A N 1
ATOM 920 C CA . VAL A 1 131 ? -10.057 -5.539 8.152 1.00 83.56 131 VAL A CA 1
ATOM 921 C C . VAL A 1 131 ? -9.385 -6.200 9.355 1.00 83.56 131 VAL A C 1
ATOM 923 O O . VAL A 1 131 ? -10.005 -6.403 10.398 1.00 83.56 131 VAL A O 1
ATOM 926 N N . ARG A 1 132 ? -8.094 -6.523 9.229 1.00 82.50 132 ARG A N 1
ATOM 927 C CA . ARG A 1 132 ? -7.246 -7.042 10.311 1.00 82.50 132 ARG A CA 1
ATOM 928 C C . ARG A 1 132 ? -6.016 -6.162 10.490 1.00 82.50 132 ARG A C 1
ATOM 930 O O . ARG A 1 132 ? -5.210 -6.036 9.569 1.00 82.50 132 ARG A O 1
ATOM 937 N N . ILE A 1 133 ? -5.854 -5.594 11.677 1.00 81.88 133 ILE A N 1
ATOM 938 C CA . ILE A 1 133 ? -4.743 -4.692 11.992 1.00 81.88 133 ILE A CA 1
ATOM 93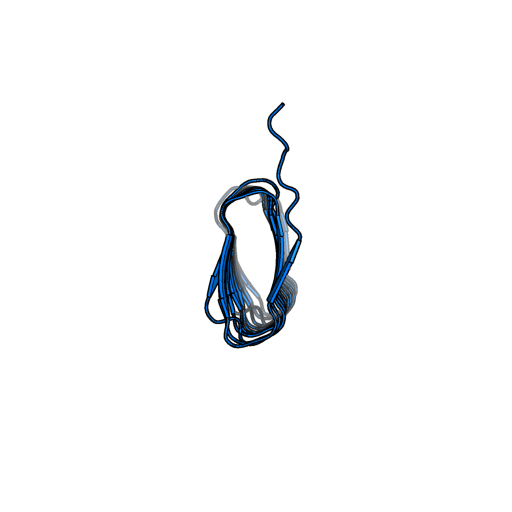9 C C . ILE A 1 133 ? -4.051 -5.160 13.264 1.00 81.88 133 ILE A C 1
ATOM 941 O O . ILE A 1 133 ? -4.702 -5.405 14.280 1.00 81.88 133 ILE A O 1
ATOM 945 N N . SER A 1 134 ? -2.729 -5.227 13.199 1.00 81.69 134 SER A N 1
ATOM 946 C CA . SER A 1 134 ? -1.848 -5.289 14.358 1.00 81.69 134 SER A CA 1
ATOM 947 C C . SER A 1 134 ? -1.004 -4.016 14.347 1.00 81.69 134 SER A C 1
ATOM 949 O O . SER A 1 134 ? -0.158 -3.857 13.469 1.00 81.69 134 SER A O 1
ATOM 951 N N . ALA A 1 135 ? -1.304 -3.091 15.258 1.00 76.69 135 ALA A N 1
ATOM 952 C CA . ALA A 1 135 ? -0.576 -1.842 15.448 1.00 76.69 135 ALA A CA 1
ATOM 953 C C . ALA A 1 135 ? 0.180 -1.901 16.781 1.00 76.69 135 ALA A C 1
ATOM 955 O O . ALA A 1 135 ? -0.421 -2.224 17.805 1.00 76.69 135 ALA A O 1
ATOM 956 N N . ALA A 1 136 ? 1.487 -1.652 16.782 1.00 65.25 136 ALA A N 1
ATOM 957 C CA . ALA A 1 136 ? 2.288 -1.827 17.993 1.00 65.25 136 ALA A CA 1
ATOM 958 C C . ALA A 1 136 ? 2.150 -0.656 18.972 1.00 65.25 136 ALA A C 1
ATOM 960 O O . ALA A 1 136 ? 2.180 -0.896 20.176 1.00 65.25 136 ALA A O 1
ATOM 961 N N . GLU A 1 137 ? 1.982 0.576 18.493 1.00 68.94 137 GLU A N 1
ATOM 962 C CA . GLU A 1 137 ? 2.025 1.755 19.360 1.00 68.94 137 GLU A CA 1
ATOM 963 C C . GLU A 1 137 ? 0.775 2.617 19.210 1.00 68.94 137 GLU A C 1
ATOM 965 O O . GLU A 1 137 ? -0.108 2.514 20.069 1.00 68.94 137 GLU A O 1
ATOM 970 N N . ARG A 1 138 ? 0.632 3.417 18.140 1.00 71.62 138 ARG A N 1
ATOM 971 C CA . ARG A 1 138 ? -0.438 4.432 18.087 1.00 71.62 138 ARG A CA 1
ATOM 972 C C . ARG A 1 138 ? -1.244 4.495 16.791 1.00 71.62 138 ARG A C 1
ATOM 974 O O . ARG A 1 138 ? -0.745 4.396 15.672 1.00 71.62 138 ARG A O 1
ATOM 981 N N . GLY A 1 139 ? -2.524 4.841 16.958 1.00 69.31 139 GLY A N 1
ATOM 982 C CA . GLY A 1 139 ? -3.274 5.612 15.963 1.00 69.31 139 GLY A CA 1
ATOM 983 C C . GLY A 1 139 ? -3.876 4.792 14.827 1.00 69.31 139 GLY A C 1
ATOM 984 O O . GLY A 1 139 ? -3.522 4.969 13.660 1.00 69.31 139 GLY A O 1
ATOM 985 N N . VAL A 1 140 ? -4.862 3.957 15.154 1.00 79.12 140 VAL A N 1
ATOM 986 C CA . VAL A 1 140 ? -5.669 3.236 14.165 1.00 79.12 140 VAL A CA 1
ATOM 987 C C . VAL A 1 140 ? -6.994 3.960 13.948 1.00 79.12 140 VAL A C 1
ATOM 989 O O . VAL A 1 140 ? -7.803 4.088 14.867 1.00 79.12 140 VAL A O 1
ATOM 992 N N . ARG A 1 141 ? -7.254 4.406 12.715 1.00 78.19 141 ARG A N 1
ATOM 993 C CA . ARG A 1 141 ? -8.547 4.968 12.306 1.00 78.19 141 ARG A CA 1
ATOM 994 C C . ARG A 1 141 ? -9.152 4.165 11.164 1.00 78.19 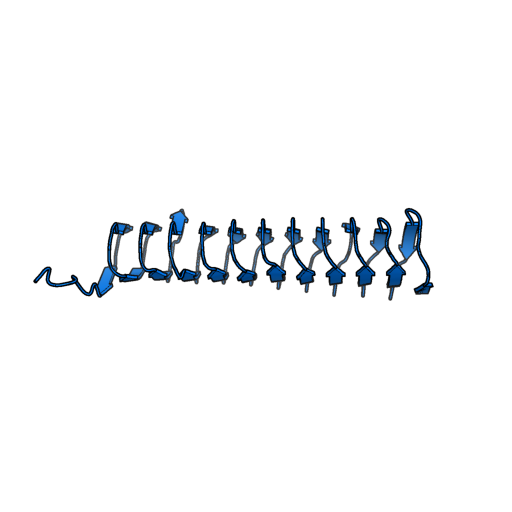141 ARG A C 1
ATOM 996 O O . ARG A 1 141 ? -8.561 4.071 10.090 1.00 78.19 141 ARG A O 1
ATOM 1003 N N . ILE A 1 142 ? -10.356 3.652 11.384 1.00 76.81 142 ILE A N 1
ATOM 1004 C CA . ILE A 1 142 ? -11.138 2.931 10.377 1.00 76.81 142 ILE A CA 1
ATOM 1005 C C . ILE A 1 142 ? -12.480 3.635 10.186 1.00 76.81 142 ILE A C 1
ATOM 1007 O O . ILE A 1 142 ? -13.149 3.974 11.164 1.00 76.81 142 ILE A O 1
ATOM 1011 N N . SER A 1 143 ? -12.874 3.840 8.932 1.00 76.25 143 SER A N 1
ATOM 1012 C CA . SER A 1 143 ? -14.192 4.359 8.556 1.00 76.25 143 SER A CA 1
ATOM 1013 C C . SER A 1 143 ? -14.820 3.534 7.435 1.00 76.25 143 SER A C 1
ATOM 1015 O O . SER A 1 143 ? -14.120 3.126 6.510 1.00 76.25 143 SER A O 1
ATOM 1017 N N . GLY A 1 144 ? -16.140 3.349 7.491 1.00 66.50 144 GLY A N 1
ATOM 1018 C CA . GLY A 1 144 ? -16.907 2.693 6.426 1.00 66.50 144 GLY A CA 1
ATOM 1019 C C . GLY A 1 144 ? -16.800 1.168 6.413 1.00 66.50 144 GLY A C 1
ATOM 1020 O O . GLY A 1 144 ? -17.107 0.566 5.393 1.00 66.50 144 GLY A O 1
ATOM 1021 N N . ALA A 1 145 ? -16.354 0.560 7.519 1.00 69.00 145 ALA A N 1
ATOM 1022 C CA . ALA A 1 145 ? -16.282 -0.891 7.650 1.00 69.00 145 ALA A CA 1
ATOM 1023 C C . ALA A 1 145 ? -17.665 -1.470 7.946 1.00 69.00 145 ALA A C 1
ATOM 1025 O O . ALA A 1 145 ? -18.149 -1.416 9.076 1.00 69.00 145 ALA A O 1
ATOM 1026 N N . ASP A 1 146 ? -18.290 -2.047 6.930 1.00 67.44 146 ASP A N 1
ATOM 1027 C CA . ASP A 1 146 ? -19.596 -2.681 7.029 1.00 67.44 146 ASP A CA 1
ATOM 1028 C C . ASP A 1 146 ? -19.509 -3.997 7.815 1.00 67.44 146 ASP A C 1
ATOM 1030 O O . ASP A 1 146 ? -20.392 -4.275 8.628 1.00 67.44 146 ASP A O 1
ATOM 1034 N N . ARG A 1 147 ? -18.441 -4.800 7.638 1.00 74.62 147 ARG A N 1
ATOM 1035 C CA . ARG A 1 147 ? -18.296 -6.104 8.322 1.00 74.62 147 ARG A CA 1
ATOM 1036 C C . ARG A 1 147 ? -16.863 -6.487 8.700 1.00 74.62 147 ARG A C 1
ATOM 1038 O O . ARG A 1 147 ? -15.948 -6.449 7.878 1.00 74.62 147 ARG A O 1
ATOM 1045 N N . GLY A 1 148 ? -16.702 -7.014 9.915 1.00 73.44 148 GLY A N 1
ATOM 1046 C CA . GLY A 1 148 ? -15.558 -7.846 10.299 1.00 73.44 148 GLY A CA 1
ATOM 1047 C C . GLY A 1 148 ? -14.257 -7.066 10.474 1.00 73.44 148 GLY A C 1
ATOM 1048 O O . GLY A 1 148 ? -13.341 -7.157 9.654 1.00 73.44 148 GLY A O 1
ATOM 1049 N N . VAL A 1 149 ? -14.160 -6.343 11.587 1.00 79.19 149 VAL A N 1
ATOM 1050 C CA . VAL A 1 149 ? -12.975 -5.576 11.979 1.00 79.19 149 VAL A CA 1
ATOM 1051 C C . VAL A 1 149 ? -12.309 -6.250 13.172 1.00 79.19 149 VAL A C 1
ATOM 1053 O O . VAL A 1 149 ? -12.932 -6.421 14.218 1.00 79.19 149 VAL A O 1
ATOM 1056 N N . ARG A 1 150 ? -11.028 -6.610 13.045 1.00 77.50 150 ARG A N 1
ATOM 1057 C CA . ARG A 1 150 ? -10.204 -7.091 14.161 1.00 77.50 150 ARG A CA 1
ATOM 1058 C C . ARG A 1 150 ? -8.962 -6.229 14.318 1.00 77.50 150 ARG A C 1
ATOM 1060 O O . ARG A 1 150 ? -8.160 -6.135 13.391 1.00 77.50 150 ARG A O 1
ATOM 1067 N N . ILE A 1 151 ? -8.794 -5.643 15.497 1.00 77.06 151 ILE A N 1
ATOM 1068 C CA . ILE A 1 151 ? -7.667 -4.759 15.801 1.00 77.06 151 ILE A CA 1
ATOM 1069 C C . ILE A 1 151 ? -6.979 -5.223 17.076 1.00 77.06 151 ILE A C 1
ATOM 1071 O O . ILE A 1 151 ? -7.637 -5.467 18.086 1.00 77.06 151 ILE A O 1
ATOM 1075 N N . SER A 1 152 ? -5.656 -5.286 17.022 1.00 78.06 152 SER A N 1
ATOM 1076 C CA . SER A 1 152 ? -4.786 -5.328 18.191 1.00 78.06 152 SER A CA 1
ATOM 1077 C C . SER A 1 152 ? -3.936 -4.061 18.179 1.00 78.06 152 SER A C 1
ATOM 1079 O O . SER A 1 152 ? -3.173 -3.882 17.232 1.00 78.06 152 SER A O 1
ATOM 1081 N N . ALA A 1 153 ? -4.115 -3.170 19.155 1.00 73.06 153 ALA A N 1
ATOM 1082 C CA . ALA A 1 153 ? -3.391 -1.898 19.238 1.00 73.06 153 ALA A CA 1
ATOM 1083 C C . ALA A 1 153 ? -3.138 -1.493 20.691 1.00 73.06 153 ALA A C 1
ATOM 1085 O O . ALA A 1 153 ? -4.034 -1.653 21.515 1.00 73.06 153 ALA A O 1
ATOM 1086 N N . ARG A 1 154 ? -1.958 -0.943 21.010 1.00 71.88 154 ARG A N 1
ATOM 1087 C CA . ARG A 1 154 ? -1.688 -0.442 22.368 1.00 71.88 154 ARG A CA 1
ATOM 1088 C C . ARG A 1 154 ? -2.514 0.808 22.677 1.00 71.88 154 ARG A C 1
ATOM 1090 O O . ARG A 1 154 ? -3.243 0.801 23.669 1.00 71.88 154 ARG A O 1
ATOM 1097 N N . GLU A 1 155 ? -2.490 1.812 21.797 1.00 71.94 155 GLU A N 1
ATOM 1098 C CA . GLU A 1 155 ? -3.184 3.088 22.014 1.00 71.94 155 GLU A CA 1
ATOM 1099 C C . GLU A 1 155 ? -3.949 3.616 20.786 1.00 71.94 155 GLU A C 1
ATOM 1101 O O . GLU A 1 155 ? -3.530 3.488 19.631 1.00 71.94 155 GLU A O 1
ATOM 1106 N N . GLY A 1 156 ? -5.056 4.320 21.047 1.00 71.12 156 GLY A N 1
ATOM 1107 C CA . GLY A 1 156 ? -5.661 5.255 20.094 1.00 71.12 156 GLY A CA 1
ATOM 1108 C C . GLY A 1 156 ? -6.373 4.585 18.919 1.00 71.12 156 GLY A C 1
ATOM 1109 O O . GLY A 1 156 ? -5.954 4.714 17.766 1.00 71.12 156 GLY A O 1
ATOM 1110 N N . VAL A 1 157 ? -7.494 3.920 19.199 1.00 75.81 157 VAL A N 1
ATOM 1111 C CA . VAL A 1 157 ? -8.324 3.250 18.189 1.00 75.81 157 VAL A CA 1
ATOM 1112 C C . VAL A 1 157 ? -9.626 4.019 17.983 1.00 75.81 157 VAL A C 1
ATOM 1114 O O . VAL A 1 157 ? -10.401 4.206 18.919 1.00 75.81 157 VAL A O 1
ATOM 1117 N N . ARG A 1 158 ? -9.897 4.447 16.746 1.00 73.12 158 ARG A N 1
ATOM 1118 C CA . ARG A 1 158 ? -11.179 5.046 16.340 1.00 73.12 158 ARG A CA 1
ATOM 1119 C C . ARG A 1 158 ? -11.806 4.257 15.203 1.00 73.12 158 ARG A C 1
ATOM 1121 O O . ARG A 1 158 ? -11.217 4.155 14.127 1.00 73.12 158 ARG A O 1
ATOM 1128 N N . ILE A 1 159 ? -13.015 3.750 15.421 1.00 72.75 159 ILE A N 1
ATOM 1129 C CA . ILE A 1 159 ? -13.740 2.950 14.429 1.00 72.75 159 ILE A CA 1
ATOM 1130 C C . ILE A 1 159 ? -15.134 3.525 14.214 1.00 72.75 159 ILE A C 1
ATOM 1132 O O . ILE A 1 159 ? -15.855 3.789 15.174 1.00 72.75 159 ILE A O 1
ATOM 1136 N N . SER A 1 160 ? -15.507 3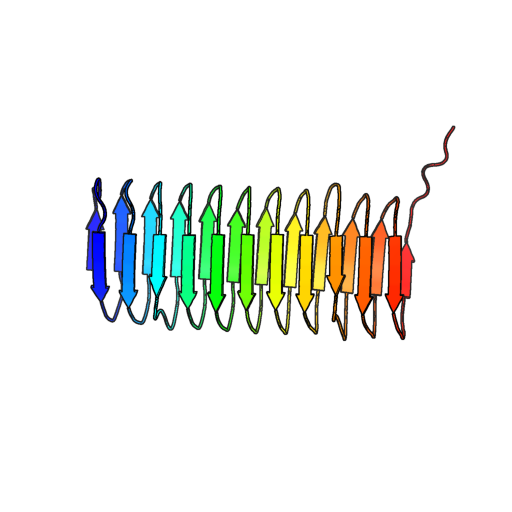.662 12.945 1.00 73.94 160 SER A N 1
ATOM 1137 C CA . SER A 1 160 ? -16.889 3.820 12.500 1.00 73.94 160 SER A CA 1
ATOM 1138 C C . SER A 1 160 ? -17.215 2.696 11.516 1.00 73.94 160 SER A C 1
ATOM 1140 O O . SER A 1 160 ? -16.562 2.581 10.471 1.00 73.94 160 SER A O 1
ATOM 1142 N N . GLY A 1 161 ? -18.177 1.847 11.875 1.00 69.06 161 GLY A N 1
ATOM 1143 C CA . GLY A 1 161 ? -18.576 0.681 11.087 1.00 69.06 161 GLY A CA 1
ATOM 1144 C C . GLY A 1 161 ? -19.983 0.189 11.418 1.00 69.06 161 GLY A C 1
ATOM 1145 O O . GLY A 1 161 ? -20.666 0.792 12.238 1.00 69.06 161 GLY A O 1
ATOM 1146 N N . GLN A 1 162 ? -20.434 -0.887 10.775 1.00 67.31 162 GLN A N 1
ATOM 1147 C CA . GLN A 1 162 ? -21.782 -1.425 10.998 1.00 67.31 162 GLN A CA 1
ATOM 1148 C C . GLN A 1 162 ? -21.763 -2.692 11.856 1.00 67.31 162 GLN A C 1
ATOM 1150 O O . GLN A 1 162 ? -22.359 -2.672 12.929 1.00 67.31 162 GLN A O 1
ATOM 1155 N N . HIS A 1 163 ? -21.039 -3.745 11.455 1.00 70.56 163 HIS A N 1
ATOM 1156 C CA . HIS A 1 163 ? -21.136 -5.054 12.113 1.00 70.56 163 HIS A CA 1
ATOM 1157 C C . HIS A 1 163 ? -19.782 -5.697 12.463 1.00 70.56 163 HIS A C 1
ATOM 1159 O O . HIS A 1 163 ? -18.869 -5.788 11.635 1.00 70.56 163 HIS A O 1
ATOM 1165 N N . GLY A 1 164 ? -19.685 -6.268 13.669 1.00 66.44 164 GLY A N 1
ATOM 1166 C CA . GLY A 1 164 ? -18.642 -7.237 14.028 1.00 66.44 164 GLY A CA 1
ATOM 1167 C C . GLY A 1 164 ? -17.264 -6.612 14.240 1.00 66.44 164 GLY A C 1
ATOM 1168 O O . GLY A 1 164 ? -16.338 -6.829 13.453 1.00 66.44 164 GLY A O 1
ATOM 1169 N N . VAL A 1 165 ? -17.121 -5.861 15.331 1.00 72.06 165 VAL A N 1
ATOM 1170 C CA . VAL A 1 165 ? -15.884 -5.189 15.738 1.00 72.06 165 VAL A CA 1
ATOM 1171 C C . VAL A 1 165 ? -15.277 -5.917 16.938 1.00 72.06 165 VAL A C 1
ATOM 1173 O O . VAL A 1 165 ? -15.881 -5.978 18.005 1.00 72.06 165 VAL A O 1
ATOM 1176 N N . ARG A 1 166 ? -14.057 -6.443 16.789 1.00 67.00 166 ARG A N 1
ATOM 1177 C CA . ARG A 1 166 ? -13.267 -7.020 17.885 1.00 67.00 166 ARG A CA 1
ATOM 1178 C C . ARG A 1 166 ? -11.983 -6.230 18.097 1.00 67.00 166 ARG A C 1
ATOM 1180 O O . ARG A 1 166 ? -11.165 -6.128 17.182 1.00 67.00 166 ARG A O 1
ATOM 1187 N N . ILE A 1 167 ? -11.778 -5.731 19.311 1.00 69.44 167 ILE A N 1
ATOM 1188 C CA . ILE A 1 167 ? -10.591 -4.948 19.670 1.00 69.44 167 ILE A CA 1
ATOM 1189 C C . ILE A 1 167 ? -9.891 -5.567 20.872 1.00 69.44 167 ILE A C 1
ATOM 1191 O O . ILE A 1 167 ? -10.535 -5.957 21.845 1.00 69.44 167 ILE A O 1
ATOM 1195 N N . SER A 1 168 ? -8.566 -5.609 20.794 1.00 70.44 168 SER A N 1
ATOM 1196 C CA . SER A 1 168 ? -7.663 -5.930 21.893 1.00 70.44 168 SER A CA 1
ATOM 1197 C C . SER A 1 168 ? -6.690 -4.762 22.075 1.00 70.44 168 SER A C 1
ATOM 1199 O O . SER A 1 168 ? -5.937 -4.474 21.146 1.00 70.44 168 SER A O 1
ATOM 1201 N N . GLY A 1 169 ? -6.717 -4.061 23.211 1.00 64.56 169 GLY A N 1
ATOM 1202 C CA . GLY A 1 169 ? -5.842 -2.900 23.417 1.00 64.56 169 GLY A CA 1
ATOM 1203 C C . GLY A 1 169 ? -5.842 -2.326 24.828 1.00 64.56 169 GLY A C 1
ATOM 1204 O O . GLY A 1 169 ? -6.660 -2.736 25.643 1.00 64.56 169 GLY A O 1
ATOM 1205 N N . HIS A 1 170 ? -4.926 -1.398 25.117 1.00 61.75 170 HIS A N 1
ATOM 1206 C CA . HIS A 1 170 ? -4.714 -0.882 26.476 1.00 61.75 170 HIS A CA 1
ATOM 1207 C C . HIS A 1 170 ? -5.426 0.455 26.739 1.00 61.75 170 HIS A C 1
ATOM 1209 O O . HIS A 1 170 ? -6.058 0.587 27.783 1.00 61.75 170 HIS A O 1
ATOM 1215 N N . ALA A 1 171 ? -5.391 1.427 25.811 1.00 62.78 171 ALA A N 1
ATOM 1216 C CA . ALA A 1 171 ? -5.966 2.760 26.054 1.00 62.78 171 ALA A CA 1
ATOM 1217 C C . ALA A 1 171 ? -6.552 3.468 24.810 1.00 62.78 171 ALA A C 1
ATOM 1219 O O . ALA A 1 171 ? -6.120 3.275 23.673 1.00 62.78 171 ALA A O 1
ATOM 1220 N N . GLY A 1 172 ? -7.535 4.354 25.031 1.00 65.38 172 GLY A N 1
ATOM 1221 C CA . GLY A 1 172 ? -8.008 5.316 24.023 1.00 65.38 172 GLY A CA 1
ATOM 1222 C C . GLY A 1 172 ? -8.856 4.728 22.887 1.00 65.38 172 GLY A C 1
ATOM 1223 O O . GLY A 1 172 ? -8.614 5.031 21.716 1.00 65.38 172 GLY A O 1
ATOM 1224 N N . VAL A 1 173 ? -9.853 3.901 23.215 1.00 68.44 173 VAL A N 1
ATOM 1225 C CA . VAL A 1 173 ? -10.766 3.275 22.242 1.00 68.44 173 VAL A CA 1
ATOM 1226 C C . VAL A 1 173 ? -12.063 4.086 22.109 1.00 68.44 173 VAL A C 1
ATOM 1228 O O . VAL A 1 173 ? -12.766 4.304 23.090 1.00 68.44 173 VAL A O 1
ATOM 1231 N N . ARG A 1 174 ? -12.412 4.515 20.888 1.00 66.94 174 ARG A N 1
ATOM 1232 C CA . ARG A 1 174 ? -13.736 5.069 20.542 1.00 66.94 174 ARG A CA 1
ATOM 1233 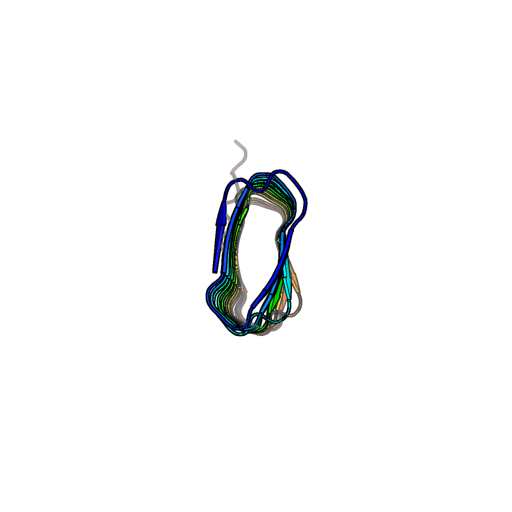C C . ARG A 1 174 ? -14.347 4.286 19.385 1.00 66.94 174 ARG A C 1
ATOM 1235 O O . ARG A 1 174 ? -13.730 4.157 18.325 1.00 66.94 174 ARG A O 1
ATOM 1242 N N . ILE A 1 175 ? -15.570 3.802 19.574 1.00 69.44 175 ILE A N 1
ATOM 1243 C CA . ILE A 1 175 ? -16.275 2.970 18.596 1.00 69.44 175 ILE A CA 1
ATOM 1244 C C . ILE A 1 175 ? -17.663 3.549 18.362 1.00 69.44 175 ILE A C 1
ATOM 1246 O O . ILE A 1 175 ? -18.388 3.835 19.308 1.00 69.44 175 ILE A O 1
ATOM 1250 N N . SER A 1 176 ? -18.030 3.672 17.092 1.00 72.06 176 SER A N 1
ATOM 1251 C CA . SER A 1 176 ? -19.411 3.805 16.646 1.00 72.06 176 SER A CA 1
ATOM 1252 C C . SER A 1 176 ? -19.703 2.611 15.739 1.00 72.06 176 SER A C 1
ATOM 1254 O O . SER A 1 176 ? -19.133 2.502 14.651 1.00 72.06 176 SER A O 1
ATOM 1256 N N . ALA A 1 177 ? -20.507 1.672 16.238 1.00 71.44 177 ALA A N 1
ATOM 1257 C CA . ALA A 1 177 ? -20.929 0.475 15.520 1.00 71.44 177 ALA A CA 1
ATOM 1258 C C . ALA A 1 177 ? -22.425 0.249 15.729 1.00 71.44 177 ALA A C 1
ATOM 1260 O O . ALA A 1 177 ? -22.927 0.549 16.812 1.00 71.44 177 ALA A O 1
ATOM 1261 N N . ARG A 1 178 ? -23.118 -0.264 14.704 1.00 71.31 178 ARG A N 1
ATOM 1262 C CA . ARG A 1 178 ? -24.534 -0.636 14.828 1.00 71.31 178 ARG A CA 1
ATOM 1263 C C . ARG A 1 178 ? -24.680 -1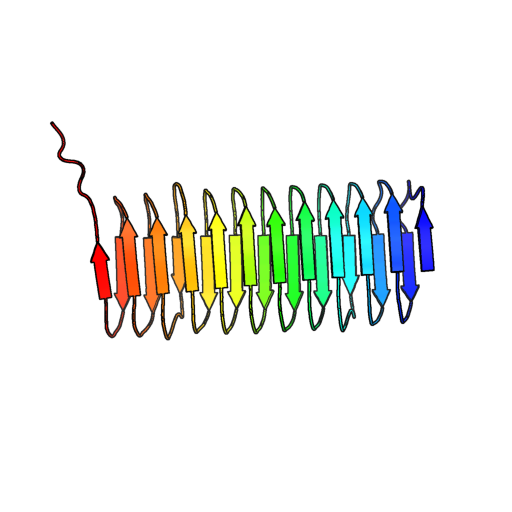.911 15.656 1.00 71.31 178 ARG A C 1
ATOM 1265 O O . ARG A 1 178 ? -25.426 -1.895 16.621 1.00 71.31 178 ARG A O 1
ATOM 1272 N N . ASP A 1 179 ? -23.887 -2.946 15.358 1.00 71.19 179 ASP A N 1
ATOM 1273 C CA . ASP A 1 179 ? -23.989 -4.253 16.017 1.00 71.19 179 ASP A CA 1
ATOM 1274 C C . ASP A 1 179 ? -22.634 -4.933 16.285 1.00 71.19 179 ASP A C 1
ATOM 1276 O O . ASP A 1 179 ? -21.673 -4.835 15.513 1.00 71.19 179 ASP A O 1
ATOM 1280 N N . GLY A 1 180 ? -22.591 -5.744 17.349 1.00 66.19 180 GLY A N 1
ATOM 1281 C CA . GLY A 1 180 ? -21.557 -6.762 17.556 1.00 66.19 180 GLY A CA 1
ATOM 1282 C C . GLY A 1 180 ? -20.170 -6.216 17.899 1.00 66.19 180 GLY A C 1
ATOM 1283 O O . GLY A 1 180 ? -19.208 -6.463 17.170 1.00 66.19 180 GLY A O 1
ATOM 1284 N N . VAL A 1 181 ? -20.047 -5.518 19.031 1.00 70.25 181 VAL A N 1
ATOM 1285 C CA . VAL A 1 181 ? -18.767 -5.020 19.558 1.00 70.25 181 VAL A CA 1
ATOM 1286 C C . VAL A 1 181 ? -18.252 -5.937 20.671 1.00 70.25 181 VAL A C 1
ATOM 1288 O O . VAL A 1 181 ? -18.959 -6.213 21.634 1.00 70.25 181 VAL A O 1
ATOM 1291 N N . ARG A 1 182 ? -17.000 -6.394 20.566 1.00 68.12 182 ARG A N 1
ATOM 1292 C CA . ARG A 1 182 ? -16.271 -7.077 21.648 1.00 68.12 182 ARG A CA 1
ATOM 1293 C C . ARG A 1 182 ? -14.948 -6.370 21.913 1.00 68.12 182 ARG A C 1
ATOM 1295 O O . ARG A 1 182 ? -14.099 -6.290 21.023 1.00 68.12 182 ARG A O 1
ATOM 1302 N N . ILE A 1 183 ? -14.755 -5.909 23.144 1.00 68.69 183 ILE A N 1
ATOM 1303 C CA . ILE A 1 183 ? -13.524 -5.250 23.588 1.00 68.69 183 ILE A CA 1
ATOM 1304 C C . ILE A 1 183 ? -12.886 -6.109 24.677 1.00 68.69 183 ILE A C 1
ATOM 1306 O O . ILE A 1 183 ? -13.545 -6.479 25.642 1.00 68.69 183 ILE A O 1
ATOM 1310 N N . SER A 1 184 ? -11.605 -6.422 24.514 1.00 70.44 184 SER A N 1
ATOM 1311 C CA . SER A 1 184 ? -10.758 -6.980 25.568 1.00 70.44 184 SER A CA 1
ATOM 1312 C C . SER A 1 184 ? -9.657 -5.965 25.864 1.00 70.44 184 SER A C 1
ATOM 1314 O O . SER A 1 184 ? -8.765 -5.789 25.031 1.00 70.44 184 SER A O 1
ATOM 1316 N N . ALA A 1 185 ? -9.734 -5.284 27.005 1.00 62.94 185 ALA A N 1
ATOM 1317 C CA . ALA A 1 185 ? -8.708 -4.348 27.447 1.00 62.94 185 ALA A CA 1
ATOM 1318 C C . ALA A 1 185 ? -8.080 -4.834 28.752 1.00 62.94 185 ALA A C 1
ATOM 1320 O O . ALA A 1 185 ? -8.794 -5.203 29.679 1.00 62.94 185 ALA A O 1
ATOM 1321 N N . GLN A 1 186 ? -6.749 -4.855 28.810 1.00 56.47 186 GLN A N 1
ATOM 1322 C CA . GLN A 1 186 ? -6.024 -5.002 30.069 1.00 56.47 186 GLN A CA 1
ATOM 1323 C C . GLN A 1 186 ? -5.759 -3.594 30.589 1.00 56.47 186 GLN A C 1
ATOM 1325 O O . GL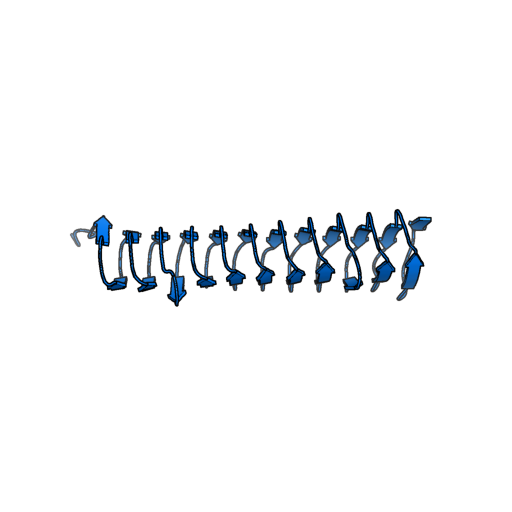N A 1 186 ? -4.909 -2.886 30.041 1.00 56.47 186 GLN A O 1
ATOM 1330 N N . ALA A 1 187 ? -6.516 -3.186 31.609 1.00 47.47 187 ALA A N 1
ATOM 1331 C CA . ALA A 1 187 ? -6.152 -2.037 32.419 1.00 47.47 187 ALA A CA 1
ATOM 1332 C C . ALA A 1 187 ? -4.844 -2.387 33.135 1.00 47.47 187 ALA A C 1
ATOM 1334 O O . ALA A 1 187 ? -4.778 -3.398 33.835 1.00 47.47 187 ALA A O 1
ATOM 1335 N N . ALA A 1 188 ? -3.799 -1.588 32.935 1.00 43.09 188 ALA A N 1
ATOM 1336 C CA . ALA A 1 188 ? -2.689 -1.606 33.869 1.00 43.09 188 ALA A CA 1
ATOM 1337 C C . ALA A 1 188 ? -3.269 -1.174 35.224 1.00 43.09 188 ALA A C 1
ATOM 1339 O O . ALA A 1 188 ? -3.759 -0.050 35.342 1.00 43.09 188 ALA A O 1
ATOM 1340 N N . LEU A 1 189 ? -3.282 -2.074 36.215 1.00 34.03 189 LEU A N 1
ATOM 1341 C CA . LEU A 1 189 ? -3.368 -1.635 37.602 1.00 34.03 189 LEU A CA 1
ATOM 1342 C C . LEU A 1 189 ? -2.157 -0.724 37.816 1.00 34.03 189 LEU A C 1
ATOM 1344 O O . LEU A 1 189 ? -1.021 -1.185 37.716 1.00 34.03 189 LEU A O 1
ATOM 1348 N N . ALA A 1 190 ? -2.404 0.562 38.042 1.00 31.41 190 ALA A N 1
ATOM 1349 C CA . ALA A 1 190 ? -1.404 1.413 38.660 1.00 31.41 190 ALA A CA 1
ATOM 1350 C C . ALA A 1 190 ? -1.223 0.893 40.094 1.00 31.41 190 ALA A C 1
ATOM 1352 O O . ALA A 1 190 ? -2.192 0.879 40.856 1.00 31.41 190 ALA A O 1
ATOM 1353 N N . ALA A 1 191 ? -0.031 0.380 40.395 1.00 31.70 191 ALA A N 1
ATOM 1354 C CA . ALA A 1 191 ? 0.453 0.203 41.760 1.00 31.70 191 ALA A CA 1
ATOM 1355 C C . ALA A 1 191 ? 1.142 1.496 42.200 1.00 31.70 191 ALA A C 1
ATOM 1357 O O . ALA A 1 191 ? 1.797 2.117 41.328 1.00 31.70 191 ALA A O 1
#

InterPro domains:
  IPR006315 Outer membrane autotransporter barrel domain [TIGR01414] (48-187)
  IPR036709 Autotransporter beta-domain superfamily [G3DSA:2.40.128.130] (45-190)
  IPR053118 Host-Pathogen Interaction Adhesin/Serine-rich [PTHR36144] (11-133)

Secondary structure (DSSP, 8-state):
-EEEEE-S-EEEE-SEEEEEEESS-EEEE-SEEEEEEEEEEEEEEEEEEEEEEEEEEEEEEEEEEEEEEEEEEEEEEEEEEEEEEEEEEEEEEEEEEEEEEEEEEEEEEEEEEEEEEEEEEEEEEEEEEEEEEEEEEEEEEEEEEEEEEEEEEEEEEEEEEEEEEEEEEEEEEEEEEEEEEEEEE------

Foldseek 3Di:
DAEEACAEEDEDEDADAYHYEYAYAYEYEYAEHAEYEYEDHYAYENHADDHEYEYEDHYEDEYADDAEYEYEDDAEYEYEYAYEYEYAYAYEYEYAEAYEYEYEDHAEYEYAYAYHYEYQDDHEYEYAEHAHYEHEEDDAEYENHADDHEYEYAEAHHDEYEDAHEYEYAYHDDYDYNDHYHYDYDDPPDD

Organism: NCBI:txid43355

Radius of gyration: 18.69 Å; chains: 1; bounding box: 48×17×66 Å